Protein 7TCL (pdb70)

Radius of gyration: 18.36 Å; Cα contacts (8 Å, |Δi|>4): 571; chains: 1; bounding box: 50×35×50 Å

Secondary structure (DSSP, 8-state):
---SSEEEEPSSS-EEEE-SSTT-BGGGS-HHHHHHHHHHHSEEEE-S-B--TTSHHHHHHHHHTTS-B--BTTBS-EEEE--PPEEEE-TTTTSSEE-SEEEEEEEE--TT--B-PEEEEEHHHHHHHS-HHHHHHHHH-EEEEE----TT--EEEEESEEE-TTSSSEEE---PPP---EEEESS-GGGHHHHHHHHHHHHSSTTTEEEEPP-TT-EEEEETTTEEEEEPPBSS----EEEEEEE--SS-EE-TTB-

Foldseek 3Di:
DDAQWDWDADPPFEIETEGPDAQAAPVVHDLVVVVVRCVVGQKYKYPRYDDPCVPVVRVVVVCVVNADWDADPVGFKDKDWWFAWWWWAFPQQQHFFGFQKKKKAWQDFDPPFDFFFKKKFQQQQLCVPDDPVVNVQQQQKWKWFADPDDDRDGIFIGRQKDQQPVNPGIAGGDTQDTCVGMDMPPDDPVCVVVVSVVVVVSRPDSSTMDTDRDDHGIIMMGRSRRIIMIIHGTDDITGIIMMMIGHADVVTGTRPRHD

Sequence (259 aa):
ELNSFQTEEITPFGLKITPQYSDQHIDTLPVEQLKELARKHHLLILRGFKSDLSDHEKYEKYARNWGEIMMWPFGAILDVRENSYMPLHWDGMYKPTIPEFIMFHCAHAPESDQGGRTTFVNTRRVVANATQQQLEQWKNISITYRIKVTHYGGEVHSPLVEEHPDRNGFVIRYNEPAVHAIEYHNINPDQVAEFQQDFINILYDKRHLYAHAWKKSDLVIVDNFSLLHGREGFTSKSERRHLQRIHIQSNPAFNNQALR

Nearest PDB structures (foldseek):
  7tcl-assembly1_X  TM=1.004E+00  e=5.147E-55  Photorhabdus
  3eat-assembly1_X  TM=9.210E-01  e=5.383E-28  Pseudomonas aeruginosa
  1nx4-assembly1_B-2  TM=7.880E-01  e=2.179E-14  Pectobacterium carotovorum
  1nx8-assembly1_B-2  TM=7.906E-01  e=5.351E-14  Pectobacterium carotovorum
  5bkc-assembly1_B  TM=7.374E-01  e=4.782E-14  Delftia acidovorans

Solvent-accessible surface area: 12615 Å² total; per-residue (Å²): 228,173,61,49,5,100,64,112,138,25,121,28,8,5,8,64,0,32,25,87,127,107,78,3,67,2,91,63,6,50,24,121,66,0,31,58,33,0,95,142,32,16,0,0,1,0,40,52,6,130,27,68,7,53,58,88,147,106,0,50,46,15,0,143,92,1,28,68,26,6,112,54,77,111,17,8,16,56,58,51,77,105,118,58,63,87,20,0,30,7,10,6,10,27,16,55,22,8,0,9,1,0,0,14,3,0,13,73,19,32,112,90,26,45,35,0,98,10,4,0,0,4,0,47,91,1,20,79,75,22,66,84,137,59,35,56,77,4,80,97,3,14,0,8,7,101,95,91,154,47,140,110,43,30,59,0,60,1,49,0,12,52,84,7,44,77,193,94,31,80,2,0,9,0,32,13,37,75,153,107,73,35,76,24,54,111,22,71,119,126,93,33,64,115,16,48,113,82,1,43,106,38,0,87,33,89,151,6,31,42,22,3,59,18,123,126,30,0,1,0,0,0,3,0,5,0,1,0,9,3,50,50,27,28,116,56,92,24,58,15,55,10,4,28,0,1,1,30,18,150,116,43,7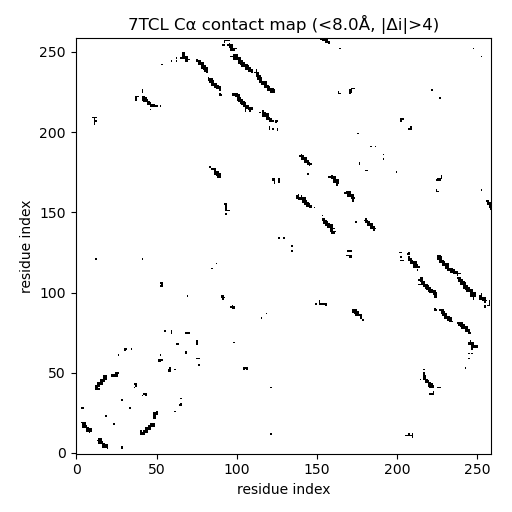0,88,17,139,6,39,157

B-factor: mean 30.7, std 10.71, range [14.78, 76.91]

Structure (mmCIF, N/CA/C/O backbone):
data_7TCL
#
_entry.id   7TCL
#
_cell.length_a   49.868
_cell.length_b   58.375
_cell.length_c   102.589
_cell.angle_alpha   90.000
_cell.angle_beta   90.000
_cell.angle_gamma   90.000
#
_symmetry.space_group_name_H-M   'P 21 21 21'
#
loop_
_entity.id
_entity.type
_entity.pdbx_description
1 polymer 'TauD/TfdA family dioxygenase'
2 non-polymer 'MANGANESE (II) ION'
3 non-polymer 'SULFATE ION'
4 non-polymer '(2S)-3-(4-hydroxyphenyl)-2-isocyanopropanoic acid'
5 water water
#
loop_
_atom_site.group_PDB
_atom_site.id
_atom_site.type_symbol
_atom_site.label_atom_id
_atom_site.label_alt_id
_atom_site.label_comp_id
_atom_site.label_asym_id
_atom_site.label_entity_id
_atom_site.label_seq_id
_atom_site.pdbx_PDB_ins_code
_atom_site.Cartn_x
_atom_site.Cartn_y
_atom_site.Cartn_z
_atom_site.occupancy
_atom_site.B_iso_or_equiv
_atom_site.auth_seq_id
_atom_site.auth_comp_id
_atom_site.auth_asym_id
_atom_site.auth_atom_id
_atom_site.pdbx_PDB_model_num
ATOM 1 N N . GLU A 1 3 ? -12.235 4.723 15.982 1.00 53.82 3 GLU X N 1
ATOM 2 C CA . GLU A 1 3 ? -13.543 4.912 15.367 1.00 48.05 3 GLU X CA 1
ATOM 3 C C . GLU A 1 3 ? -13.401 5.707 14.043 1.00 42.28 3 GLU X C 1
ATOM 4 O O . GLU A 1 3 ? -14.369 5.888 13.296 1.00 32.98 3 GLU X O 1
ATOM 10 N N . LEU A 1 4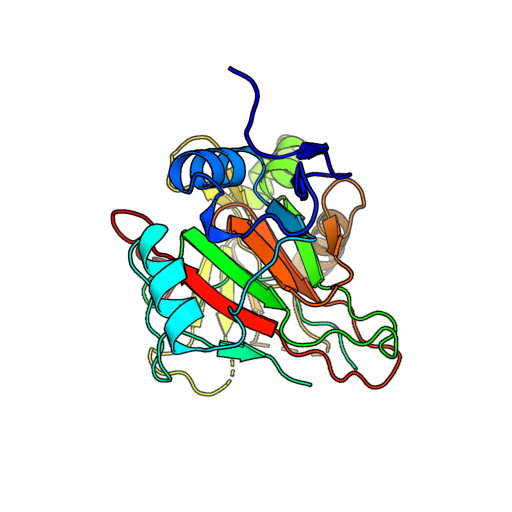 ? -12.198 6.215 13.769 1.00 31.82 4 LEU X N 1
ATOM 11 C CA . LEU A 1 4 ? -11.950 6.836 12.476 1.00 28.83 4 LEU X CA 1
ATOM 12 C C . LEU A 1 4 ? -12.053 5.801 11.348 1.00 29.08 4 LEU X C 1
ATOM 13 O O . LEU A 1 4 ? -11.860 4.598 11.554 1.00 26.43 4 LEU X O 1
ATOM 18 N N . ASN A 1 5 ? -12.345 6.286 10.141 1.00 23.75 5 ASN X N 1
ATOM 19 C CA . ASN A 1 5 ? -12.289 5.431 8.960 1.00 26.13 5 ASN X CA 1
ATOM 20 C C . ASN A 1 5 ? -10.857 5.004 8.688 1.00 25.45 5 ASN X C 1
ATOM 21 O O . ASN A 1 5 ? -9.897 5.623 9.153 1.00 22.89 5 ASN X O 1
ATOM 26 N N . SER A 1 6 ? -10.709 3.919 7.930 1.00 22.47 6 SER X N 1
ATOM 27 C CA . SER A 1 6 ? -9.387 3.473 7.521 1.00 25.77 6 SER X CA 1
ATOM 28 C C . SER A 1 6 ? -9.003 4.016 6.147 1.00 27.90 6 SER X C 1
ATOM 29 O O . SER A 1 6 ? -8.094 3.478 5.504 1.00 25.26 6 SER X O 1
ATOM 32 N N . PHE A 1 7 ? -9.684 5.069 5.697 1.00 25.11 7 PHE X N 1
ATOM 33 C CA . PHE A 1 7 ? -9.419 5.733 4.431 1.00 25.93 7 PHE X CA 1
ATOM 34 C C . PHE A 1 7 ? -9.813 7.193 4.580 1.00 21.94 7 PHE X C 1
ATOM 35 O O . PHE A 1 7 ? -10.616 7.547 5.445 1.00 23.86 7 PHE X O 1
ATOM 43 N N . GLN A 1 8 ? -9.255 8.039 3.718 1.00 22.39 8 GLN X N 1
ATOM 44 C CA . GLN A 1 8 ? -9.725 9.411 3.604 1.00 22.33 8 GLN X CA 1
ATOM 45 C C . GLN A 1 8 ? -10.939 9.481 2.685 1.00 23.90 8 GLN X C 1
ATOM 46 O O . GLN A 1 8 ? -11.006 8.770 1.679 1.00 23.06 8 GLN X O 1
ATOM 52 N N . THR A 1 9 ? -11.877 10.371 3.012 1.00 21.05 9 THR X N 1
ATOM 53 C CA . THR A 1 9 ? -13.046 10.633 2.185 1.00 23.62 9 THR X CA 1
ATOM 54 C C . THR A 1 9 ? -13.114 12.115 1.846 1.00 28.45 9 THR X C 1
ATOM 55 O O . THR A 1 9 ? -12.808 12.969 2.684 1.00 28.33 9 THR X O 1
ATOM 59 N N . GLU A 1 10 ? -13.516 12.416 0.614 1.00 25.66 10 GLU X N 1
ATOM 60 C CA . GLU A 1 10 ? -13.832 13.783 0.217 1.00 25.59 10 GLU X CA 1
ATOM 61 C C . GLU A 1 10 ? -15.096 13.749 -0.626 1.00 31.46 10 GLU X C 1
ATOM 62 O O . GLU A 1 10 ? -15.195 12.956 -1.569 1.00 23.74 10 GLU X O 1
ATOM 68 N N . GLU A 1 11 ? -16.056 14.607 -0.298 1.00 32.13 11 GLU X N 1
ATOM 69 C CA . GLU A 1 11 ? -17.289 14.638 -1.063 1.00 33.71 11 GLU X CA 1
ATOM 70 C C . GLU A 1 11 ? -17.062 15.300 -2.418 1.00 32.51 11 GLU X C 1
ATOM 71 O O . GLU A 1 11 ? -16.353 16.300 -2.538 1.00 33.64 11 GLU X O 1
ATOM 77 N N . ILE A 1 12 ? -17.643 14.704 -3.445 1.00 28.31 12 ILE X N 1
ATOM 78 C CA . ILE A 1 12 ? -17.526 15.136 -4.834 1.00 27.51 12 ILE X CA 1
ATOM 79 C C . ILE A 1 12 ? -18.720 16.011 -5.172 1.00 28.91 12 ILE X C 1
ATOM 80 O O . ILE A 1 12 ? -19.837 15.781 -4.695 1.00 25.24 12 ILE X O 1
ATOM 85 N N . THR A 1 13 ? -18.491 17.018 -6.042 1.00 27.97 13 THR X N 1
ATOM 86 C CA . THR A 1 13 ? -19.543 17.885 -6.586 1.00 29.14 13 THR X CA 1
ATOM 87 C C . THR A 1 13 ? -19.952 17.397 -7.971 1.00 25.76 13 THR X C 1
ATOM 88 O O . THR A 1 13 ? -19.078 17.201 -8.819 1.00 26.98 13 THR X O 1
ATOM 92 N N . PRO A 1 14 ? -21.249 17.190 -8.265 1.00 23.79 14 PRO X N 1
ATOM 93 C CA . PRO A 1 14 ? -22.404 17.411 -7.391 1.00 23.31 14 PRO X CA 1
ATOM 94 C C . PRO A 1 14 ? -22.809 16.228 -6.503 1.00 29.98 14 PRO X C 1
ATOM 95 O O . PRO A 1 14 ? -23.709 16.395 -5.689 1.00 28.82 14 PRO X O 1
ATOM 99 N N . PHE A 1 15 ? -22.193 15.059 -6.664 1.00 26.20 15 PHE X N 1
ATOM 100 C CA . PHE A 1 15 ? -22.499 13.928 -5.795 1.00 25.04 15 PHE X CA 1
ATOM 101 C C . PHE A 1 15 ? -21.339 12.948 -5.845 1.00 24.04 15 PHE X C 1
ATOM 102 O O . PHE A 1 15 ? -20.504 13.003 -6.746 1.00 23.51 15 PHE X O 1
ATOM 110 N N . GLY A 1 16 ? -21.310 12.035 -4.882 1.00 18.96 16 GLY X N 1
ATOM 111 C CA . GLY A 1 16 ? -20.322 10.976 -4.856 1.00 22.14 16 GLY X CA 1
ATOM 112 C C . GLY A 1 16 ? -19.259 11.207 -3.792 1.00 24.78 16 GLY X C 1
ATOM 113 O O . GLY A 1 16 ? -19.176 12.262 -3.158 1.00 23.92 16 GLY X O 1
ATOM 114 N N . LEU A 1 17 ? -18.405 10.187 -3.632 1.00 21.38 17 LEU X N 1
ATOM 115 C CA . LEU A 1 17 ? -17.300 10.226 -2.679 1.00 20.29 17 LEU X CA 1
ATOM 116 C C . LEU A 1 17 ? -16.003 9.817 -3.357 1.00 27.81 17 LEU X C 1
ATOM 117 O O . LEU A 1 17 ? -15.954 8.832 -4.110 1.00 21.40 17 LEU X O 1
ATOM 122 N N . LYS A 1 18 ? -14.949 10.565 -3.069 1.00 22.27 18 LYS X N 1
ATOM 123 C CA . LYS A 1 18 ? -13.607 10.228 -3.507 1.00 19.93 18 LYS X CA 1
ATOM 124 C C . LYS A 1 18 ? -12.854 9.672 -2.301 1.00 26.31 18 LYS X C 1
ATOM 125 O O . LYS A 1 18 ? -12.720 10.356 -1.277 1.00 24.48 18 LYS X O 1
ATOM 131 N N . ILE A 1 19 ? -12.362 8.441 -2.417 1.00 20.25 19 ILE X N 1
ATOM 132 C CA . ILE A 1 19 ? -11.745 7.730 -1.300 1.00 23.35 19 ILE X CA 1
ATOM 133 C C . ILE A 1 19 ? -10.275 7.485 -1.630 1.00 24.08 19 ILE X C 1
ATOM 134 O O . ILE A 1 19 ? -9.949 6.969 -2.706 1.00 23.04 19 ILE X O 1
ATOM 139 N N . THR A 1 20 ? -9.385 7.888 -0.728 1.00 21.62 20 THR X N 1
ATOM 140 C CA . THR A 1 20 ? -7.952 7.853 -0.973 1.00 18.49 20 THR X CA 1
ATOM 141 C C . THR A 1 20 ? -7.228 7.279 0.239 1.00 20.99 20 THR X C 1
ATOM 142 O O . THR A 1 20 ? -7.784 7.233 1.343 1.00 23.55 20 THR X O 1
ATOM 146 N N . PRO A 1 21 ? -5.993 6.814 0.059 1.00 24.41 21 PRO X N 1
ATOM 147 C CA . PRO A 1 21 ? -5.289 6.138 1.157 1.00 28.54 21 PRO X CA 1
ATOM 148 C C . PRO A 1 21 ? -4.924 7.073 2.301 1.00 26.54 21 PRO X C 1
ATOM 149 O O . PRO A 1 21 ? -4.860 8.297 2.164 1.00 23.75 21 PRO X O 1
ATOM 153 N N . GLN A 1 22 ? -4.692 6.453 3.458 1.00 29.10 22 GLN X N 1
ATOM 154 C CA . GLN A 1 22 ? -4.243 7.158 4.648 1.00 34.49 22 GLN X CA 1
ATOM 155 C C . GLN A 1 22 ? -2.738 7.103 4.836 1.00 35.32 22 GLN X C 1
ATOM 156 O O . GLN A 1 22 ? -2.195 7.868 5.645 1.00 35.46 22 GLN X O 1
ATOM 162 N N . TYR A 1 23 ? -2.064 6.213 4.120 1.00 30.68 23 TYR X N 1
ATOM 163 C CA . TYR A 1 23 ? -0.621 6.076 4.189 1.00 37.77 23 TYR X CA 1
ATOM 164 C C . TYR A 1 23 ? -0.149 5.589 2.831 1.00 41.63 23 TYR X C 1
ATOM 165 O O . TYR A 1 23 ? -0.897 4.928 2.105 1.00 37.14 23 TYR X O 1
ATOM 174 N N . SER A 1 24 ? 1.077 5.954 2.469 1.00 40.41 24 SER X N 1
ATOM 175 C CA . SER A 1 24 ? 1.564 5.614 1.139 1.00 39.46 24 SER X CA 1
ATOM 176 C C . SER A 1 24 ? 1.589 4.099 0.962 1.00 41.49 24 SER X C 1
ATOM 177 O O . SER A 1 24 ? 1.839 3.352 1.913 1.00 38.31 24 SER X O 1
ATOM 180 N N . ASP A 1 25 ? 1.279 3.647 -0.256 1.00 32.73 25 ASP X N 1
ATOM 181 C CA . ASP A 1 25 ? 1.285 2.234 -0.632 1.00 39.76 25 ASP X CA 1
ATOM 182 C C . ASP A 1 25 ? 0.207 1.410 0.073 1.00 31.99 25 ASP X C 1
ATOM 183 O O . ASP A 1 25 ? 0.343 0.186 0.179 1.00 35.49 25 ASP X O 1
ATOM 185 N N . GLN A 1 26 ? -0.855 2.039 0.575 1.00 30.31 26 GLN X N 1
ATOM 186 C CA . GLN A 1 26 ? -1.970 1.287 1.147 1.00 32.76 26 GLN X CA 1
ATOM 187 C C . GLN A 1 26 ? -2.650 0.451 0.064 1.00 29.32 26 GLN X C 1
ATOM 188 O O . GLN A 1 26 ? -2.982 0.961 -1.010 1.00 28.92 26 GLN X O 1
ATOM 194 N N . HIS A 1 27 ? -2.851 -0.832 0.347 1.00 31.63 27 HIS X N 1
ATOM 195 C CA . HIS A 1 27 ? -3.417 -1.752 -0.630 1.00 33.07 27 HIS X CA 1
ATOM 196 C C . HIS A 1 27 ? -4.943 -1.677 -0.660 1.00 35.71 27 HIS X C 1
ATOM 197 O O . HIS A 1 27 ? -5.603 -1.447 0.360 1.00 28.43 27 HIS X O 1
ATOM 204 N N . ILE A 1 28 ? -5.506 -1.893 -1.854 1.00 34.72 28 ILE X N 1
ATOM 205 C CA . ILE A 1 28 ? -6.960 -1.841 -1.999 1.00 33.27 28 ILE X CA 1
ATOM 206 C C . ILE A 1 28 ? -7.647 -2.886 -1.120 1.00 33.48 28 ILE X C 1
ATOM 207 O O . ILE A 1 28 ? -8.756 -2.651 -0.619 1.00 31.09 28 ILE X O 1
ATOM 212 N N . ASP A 1 29 ? -7.004 -4.038 -0.892 1.00 36.01 29 ASP X N 1
ATOM 213 C CA . ASP A 1 29 ? -7.594 -5.070 -0.046 1.00 38.84 29 ASP X CA 1
ATOM 214 C C . ASP A 1 29 ? -7.756 -4.632 1.402 1.00 40.22 29 ASP X C 1
ATOM 215 O O . ASP A 1 29 ? -8.428 -5.336 2.164 1.00 40.26 29 ASP X O 1
ATOM 220 N N . THR A 1 30 ? -7.134 -3.528 1.817 1.00 32.95 30 THR X N 1
ATOM 221 C CA . THR A 1 30 ? -7.305 -3.081 3.200 1.00 34.54 30 THR X CA 1
ATOM 222 C C . THR A 1 30 ? -8.670 -2.448 3.447 1.00 33.18 30 THR X C 1
ATOM 223 O O . THR A 1 30 ? -9.095 -2.362 4.604 1.00 30.94 30 THR X O 1
ATOM 227 N N . LEU A 1 31 ? -9.399 -2.082 2.396 1.00 30.91 31 LEU X N 1
ATOM 228 C CA . LEU A 1 31 ? -10.630 -1.326 2.572 1.00 32.60 31 LEU X CA 1
ATOM 229 C C . LEU A 1 31 ? -11.766 -2.263 2.979 1.00 28.36 31 LEU X C 1
ATOM 230 O O . LEU A 1 31 ? -11.878 -3.364 2.448 1.00 30.31 31 LEU X O 1
ATOM 235 N N . PRO A 1 32 ? -12.587 -1.872 3.956 1.00 27.02 32 PRO X N 1
ATOM 236 C CA . PRO A 1 32 ? -13.677 -2.744 4.425 1.00 32.26 32 PRO X CA 1
ATOM 237 C C . PRO A 1 32 ? -14.825 -2.750 3.426 1.00 28.71 32 PRO X C 1
ATOM 238 O O . PRO A 1 32 ? -15.504 -1.740 3.222 1.00 28.35 32 PRO X O 1
ATOM 242 N N . VAL A 1 33 ? -15.040 -3.900 2.793 1.00 26.07 33 VAL X N 1
ATOM 243 C CA . VAL A 1 33 ? -15.963 -3.966 1.669 1.00 27.59 33 VAL X CA 1
ATOM 244 C C . VAL A 1 33 ? -17.392 -3.673 2.114 1.00 27.63 33 VAL X C 1
ATOM 245 O O . VAL A 1 33 ? -18.139 -2.982 1.413 1.00 24.21 33 VAL X O 1
ATOM 249 N N . GLU A 1 34 ? -17.802 -4.171 3.287 1.00 27.29 34 GLU X N 1
ATOM 250 C CA . GLU A 1 34 ? -19.190 -3.948 3.697 1.00 27.39 34 GLU X CA 1
ATOM 251 C C . GLU A 1 34 ? -19.468 -2.477 4.002 1.00 26.65 34 GLU X C 1
ATOM 252 O O . GLU A 1 34 ? -20.582 -1.995 3.768 1.00 24.62 34 GLU X O 1
ATOM 258 N N . GLN A 1 35 ? -18.487 -1.751 4.533 1.00 26.52 35 GLN X N 1
ATOM 259 C CA . GLN A 1 35 ? -18.674 -0.319 4.711 1.00 24.05 35 GLN X CA 1
ATOM 260 C C . GLN A 1 35 ? -18.724 0.390 3.359 1.00 22.38 35 GLN X C 1
ATOM 261 O O . GLN A 1 35 ? -19.541 1.293 3.163 1.00 23.98 35 GLN X O 1
ATOM 267 N N . LEU A 1 36 ? -17.863 -0.016 2.415 1.00 21.75 36 LEU X N 1
ATOM 268 C CA . LEU A 1 36 ? -17.875 0.586 1.083 1.00 24.90 36 LEU X CA 1
ATOM 269 C C . LEU A 1 36 ? -19.209 0.372 0.380 1.00 28.74 36 LEU X C 1
ATOM 270 O O . LEU A 1 36 ? -19.698 1.264 -0.331 1.00 20.44 36 LEU X O 1
ATOM 275 N N . LYS A 1 37 ? -19.788 -0.826 0.516 1.00 24.11 37 LYS X N 1
ATOM 276 C CA . LYS A 1 37 ? -21.086 -1.066 -0.100 1.00 26.13 37 LYS X CA 1
ATOM 277 C C . LYS A 1 37 ? -22.136 -0.132 0.479 1.00 24.88 37 LYS X C 1
ATOM 278 O O . LYS A 1 37 ? -22.944 0.427 -0.263 1.00 21.08 37 LYS X O 1
ATOM 284 N N . GLU A 1 38 ? -22.130 0.062 1.803 1.00 21.19 38 GLU X N 1
ATOM 285 C CA . GLU A 1 38 ? -23.096 0.976 2.409 1.00 20.11 38 GLU X CA 1
ATOM 286 C C . GLU A 1 38 ? -22.897 2.400 1.900 1.00 23.81 38 GLU X C 1
ATOM 287 O O . GLU A 1 38 ? -23.869 3.093 1.575 1.00 22.70 38 GLU X O 1
ATOM 289 N N . LEU A 1 39 ? -21.641 2.848 1.800 1.00 19.67 39 LEU X N 1
ATOM 290 C CA . LEU A 1 39 ? -21.380 4.186 1.277 1.00 18.58 39 LEU X CA 1
ATOM 291 C C . LEU A 1 39 ? -21.785 4.301 -0.188 1.00 20.69 39 LEU X C 1
ATOM 292 O O . LEU A 1 39 ? -22.222 5.369 -0.637 1.00 21.90 39 LEU X O 1
ATOM 297 N N . ALA A 1 40 ? -21.605 3.230 -0.965 1.00 19.10 40 ALA X N 1
ATOM 298 C CA . ALA A 1 40 ? -21.992 3.300 -2.369 1.00 23.53 40 ALA X CA 1
ATOM 299 C C . ALA A 1 40 ? -23.501 3.394 -2.517 1.00 23.95 40 ALA X C 1
ATOM 300 O O . ALA A 1 40 ? -23.987 4.077 -3.418 1.00 23.84 40 ALA X O 1
ATOM 302 N N . ARG A 1 41 ? -24.260 2.731 -1.644 1.00 20.45 41 ARG X N 1
ATOM 303 C CA . ARG A 1 41 ? -25.714 2.865 -1.702 1.00 21.69 41 ARG X CA 1
ATOM 304 C C . ARG A 1 41 ? -26.169 4.253 -1.281 1.00 29.42 41 ARG X C 1
ATOM 305 O O . ARG A 1 41 ? -27.163 4.764 -1.812 1.00 27.74 41 ARG X O 1
ATOM 313 N N . LYS A 1 42 ? -25.460 4.880 -0.336 1.00 22.81 42 LYS X N 1
ATOM 314 C CA . LYS A 1 42 ? -25.856 6.209 0.126 1.00 23.15 42 LYS X CA 1
ATOM 315 C C . LYS A 1 42 ? -25.357 7.311 -0.805 1.00 24.94 42 LYS X C 1
ATOM 316 O O . LYS A 1 42 ? -26.045 8.319 -1.012 1.00 26.76 42 LYS X O 1
ATOM 322 N N . HIS A 1 43 ? -24.160 7.155 -1.372 1.00 22.66 43 HIS X N 1
ATOM 323 C CA . HIS A 1 43 ? -23.568 8.213 -2.175 1.00 21.39 43 HIS X CA 1
ATOM 324 C C . HIS A 1 43 ? -23.562 7.919 -3.674 1.00 23.75 43 HIS X C 1
ATOM 325 O O . HIS A 1 43 ? -23.265 8.833 -4.452 1.00 20.59 43 HIS X O 1
ATOM 332 N N . HIS A 1 44 ? -23.854 6.670 -4.084 1.00 21.46 44 HIS X N 1
ATOM 333 C CA . HIS A 1 44 ? -24.137 6.260 -5.467 1.00 18.21 44 HIS X CA 1
ATOM 334 C C . HIS A 1 44 ? -22.894 6.130 -6.339 1.00 23.42 44 HIS X C 1
ATOM 335 O O . HIS A 1 44 ? -22.894 5.393 -7.335 1.00 21.05 44 HIS X O 1
ATOM 342 N N . LEU A 1 45 ? -21.817 6.806 -5.958 1.00 21.90 45 LEU X N 1
ATOM 343 C CA . LEU A 1 45 ? -20.605 6.797 -6.763 1.00 20.89 45 LEU X CA 1
ATOM 344 C C . LEU A 1 45 ? -19.410 6.906 -5.831 1.00 25.98 45 LEU X C 1
ATOM 345 O O . LEU A 1 45 ? -19.308 7.887 -5.088 1.00 21.21 45 LEU X O 1
ATOM 350 N N . LEU A 1 46 ? -18.510 5.920 -5.882 1.00 20.82 46 LEU X N 1
ATOM 351 C CA . LEU A 1 46 ? -17.259 5.936 -5.129 1.00 23.57 46 LEU X CA 1
ATOM 352 C C . LEU A 1 46 ? -16.090 5.938 -6.101 1.00 23.39 46 LEU X C 1
ATOM 353 O O . LEU A 1 46 ? -16.022 5.088 -6.990 1.00 21.65 46 LEU X O 1
ATOM 358 N N . ILE A 1 47 ? -15.181 6.889 -5.941 1.00 20.04 47 ILE X N 1
ATOM 359 C CA . ILE A 1 47 ? -13.922 6.907 -6.683 1.00 24.76 47 ILE X CA 1
ATOM 360 C C . ILE A 1 47 ? -12.826 6.504 -5.713 1.00 24.05 47 ILE X C 1
ATOM 361 O O . ILE A 1 47 ? -12.470 7.286 -4.823 1.00 24.58 47 ILE X O 1
ATOM 366 N N . LEU A 1 48 ? -12.281 5.306 -5.865 1.00 19.40 48 LEU X N 1
ATOM 367 C CA . LEU A 1 48 ? -11.162 4.853 -5.029 1.00 20.44 48 LEU X CA 1
ATOM 368 C C . LEU A 1 48 ? -9.882 5.143 -5.800 1.00 23.31 48 LEU X C 1
ATOM 369 O O . LEU A 1 48 ? -9.590 4.465 -6.792 1.00 20.84 48 LEU X O 1
ATOM 374 N N . ARG A 1 49 ? -9.123 6.153 -5.363 1.00 23.83 49 ARG X N 1
ATOM 375 C CA . ARG A 1 49 ? -7.967 6.630 -6.117 1.00 23.82 49 ARG X CA 1
ATOM 376 C C . ARG A 1 49 ? -6.691 6.551 -5.280 1.00 26.27 49 ARG X C 1
ATOM 377 O O . ARG A 1 49 ? -6.677 6.968 -4.116 1.00 23.51 49 ARG X O 1
ATOM 385 N N . GLY A 1 50 ? -5.618 6.046 -5.881 1.00 27.46 50 GLY X N 1
ATOM 386 C CA . GLY A 1 50 ? -4.311 6.055 -5.258 1.00 27.87 50 GLY X CA 1
ATOM 387 C C . GLY A 1 50 ? -3.948 4.796 -4.507 1.00 30.56 50 GLY X C 1
ATOM 388 O O . GLY A 1 50 ? -2.855 4.731 -3.931 1.00 28.70 50 GLY X O 1
ATOM 389 N N . PHE A 1 51 ? -4.822 3.799 -4.483 1.00 27.91 51 PHE X N 1
ATOM 390 C CA . PHE A 1 51 ? -4.520 2.574 -3.761 1.00 25.88 51 PHE X CA 1
ATOM 391 C C . PHE A 1 51 ? -3.661 1.642 -4.610 1.00 33.18 51 PHE X C 1
ATOM 392 O O . PHE A 1 51 ? -3.772 1.603 -5.839 1.00 29.10 51 PHE X O 1
ATOM 400 N N . LYS A 1 52 ? -2.807 0.873 -3.936 1.00 30.81 52 LYS X N 1
ATOM 401 C CA . LYS A 1 52 ? -2.011 -0.146 -4.608 1.00 36.85 52 LYS X CA 1
ATOM 402 C C . LYS A 1 52 ? -2.877 -1.366 -4.905 1.00 35.61 52 LYS X C 1
ATOM 403 O O . LYS A 1 52 ? -3.579 -1.865 -4.023 1.00 31.72 52 LYS X O 1
ATOM 409 N N . SER A 1 53 ? -2.824 -1.853 -6.145 1.00 37.08 53 SER X N 1
ATOM 410 C CA . SER A 1 53 ? -3.566 -3.058 -6.497 1.00 39.32 53 SER X CA 1
ATOM 411 C C . SER A 1 53 ? -2.922 -3.707 -7.711 1.00 34.55 53 SER X C 1
ATOM 412 O O . SER A 1 53 ? -2.166 -3.071 -8.451 1.00 30.86 53 SER X O 1
ATOM 415 N N . ASP A 1 54 ? -3.229 -4.987 -7.900 1.00 34.63 54 ASP X N 1
ATOM 416 C CA . ASP A 1 54 ? -2.904 -5.695 -9.131 1.00 34.67 54 ASP X CA 1
ATOM 417 C C . ASP A 1 54 ? -4.180 -6.163 -9.827 1.00 37.48 54 ASP X C 1
ATOM 418 O O . ASP A 1 54 ? -4.263 -7.283 -10.337 1.00 35.41 54 ASP X O 1
ATOM 423 N N . LEU A 1 55 ? -5.194 -5.295 -9.867 1.00 31.14 55 LEU X N 1
ATOM 424 C CA . LEU A 1 55 ? -6.472 -5.687 -10.440 1.00 29.30 55 LEU X CA 1
ATOM 425 C C . LEU A 1 55 ? -6.468 -5.725 -11.965 1.00 31.45 55 LEU X C 1
ATOM 426 O O . LEU A 1 55 ? -7.452 -6.195 -12.545 1.00 30.84 55 LEU X O 1
ATOM 431 N N . SER A 1 56 ? -5.404 -5.264 -12.644 1.00 28.02 56 SER X N 1
ATOM 432 C CA . SER A 1 56 ? -5.340 -5.516 -14.085 1.00 33.27 56 SER X CA 1
ATOM 433 C C . SER A 1 56 ? -5.193 -7.001 -14.384 1.00 37.11 56 SER X C 1
ATOM 434 O O . SER A 1 56 ? -5.415 -7.419 -15.527 1.00 37.39 56 SER X O 1
ATOM 437 N N . ASP A 1 57 ? -4.814 -7.790 -13.382 1.00 32.12 57 ASP X N 1
ATOM 438 C CA . ASP A 1 57 ? -4.827 -9.245 -13.456 1.00 37.15 57 ASP X CA 1
ATOM 439 C C . ASP A 1 57 ? -6.269 -9.735 -13.340 1.00 37.02 57 ASP X C 1
ATOM 440 O O . ASP A 1 57 ? -6.904 -9.535 -12.299 1.00 31.15 57 ASP X O 1
ATOM 445 N N . HIS A 1 58 ? -6.771 -10.393 -14.397 1.00 32.78 58 HIS X N 1
ATOM 446 C CA . HIS A 1 58 ? -8.174 -10.812 -14.439 1.00 31.41 58 HIS X CA 1
ATOM 447 C C . HIS A 1 58 ? -8.519 -11.739 -13.278 1.00 34.73 58 HIS X C 1
ATOM 448 O O . HIS A 1 58 ? -9.590 -11.617 -12.670 1.00 29.15 58 HIS X O 1
ATOM 455 N N . GLU A 1 59 ? -7.633 -12.691 -12.966 1.00 34.71 59 GLU X N 1
ATOM 456 C CA . GLU A 1 59 ? -7.908 -13.597 -11.852 1.00 39.41 59 GLU X CA 1
ATOM 457 C C . GLU A 1 59 ? -8.012 -12.836 -10.543 1.00 28.72 59 GLU X C 1
ATOM 458 O O . GLU A 1 59 ? -8.922 -13.083 -9.745 1.00 27.58 59 GLU X O 1
ATOM 464 N N . LYS A 1 60 ? -7.080 -11.911 -10.298 1.00 32.14 60 LYS X N 1
ATOM 465 C CA . LYS A 1 60 ? -7.092 -11.173 -9.041 1.00 31.09 60 LYS X CA 1
ATOM 466 C C . LYS A 1 60 ? -8.291 -10.234 -8.962 1.00 24.21 60 LYS X C 1
ATOM 467 O O . LYS A 1 60 ? -8.888 -10.073 -7.891 1.00 27.40 60 LYS X O 1
ATOM 473 N N . TYR A 1 61 ? -8.659 -9.606 -10.086 1.00 27.90 61 TYR X N 1
ATOM 474 C CA . TYR A 1 61 ? -9.834 -8.731 -10.104 1.00 26.47 61 TYR X CA 1
ATOM 475 C C . TYR A 1 61 ? -11.108 -9.515 -9.800 1.00 27.65 61 TYR X C 1
ATOM 476 O O . TYR A 1 61 ? -11.937 -9.086 -8.986 1.00 24.57 61 TYR X O 1
ATOM 485 N N . GLU A 1 62 ? -11.281 -10.676 -10.446 1.00 27.12 62 GLU X N 1
ATOM 486 C CA . GLU A 1 62 ? -12.477 -11.479 -10.206 1.00 25.52 62 GLU X CA 1
ATOM 487 C C . GLU A 1 62 ? -12.531 -11.950 -8.756 1.00 27.99 62 GLU X C 1
ATOM 488 O O . GLU A 1 62 ? -13.579 -11.875 -8.102 1.00 25.42 62 GLU X O 1
ATOM 494 N N . LYS A 1 63 ? -11.403 -12.443 -8.232 1.00 31.89 63 LYS X N 1
ATOM 495 C CA . LYS A 1 63 ? -11.371 -12.842 -6.829 1.00 30.07 63 LYS X CA 1
ATOM 496 C C . LYS A 1 63 ? -11.714 -11.665 -5.924 1.00 29.25 63 LYS X C 1
ATOM 497 O O . LYS A 1 63 ? -12.462 -11.817 -4.952 1.00 29.01 63 LYS X O 1
ATOM 499 N N . TYR A 1 64 ? -11.196 -10.477 -6.235 1.00 29.45 64 TYR X N 1
ATOM 500 C CA . TYR A 1 64 ? -11.511 -9.319 -5.406 1.00 26.63 64 TYR X CA 1
ATOM 501 C C . TYR A 1 64 ? -13.002 -9.000 -5.439 1.00 27.93 64 TYR X C 1
ATOM 502 O O . TYR A 1 64 ? -13.620 -8.758 -4.397 1.00 26.36 64 TYR X O 1
ATOM 511 N N . ALA A 1 65 ? -13.601 -8.988 -6.635 1.00 25.43 65 ALA X N 1
ATOM 512 C CA . ALA A 1 65 ? -15.005 -8.599 -6.771 1.00 22.84 65 ALA X CA 1
ATOM 513 C C . ALA A 1 65 ? -15.949 -9.571 -6.071 1.00 29.41 65 ALA X C 1
ATOM 514 O O . ALA A 1 65 ? -17.062 -9.188 -5.681 1.00 23.61 65 ALA X O 1
ATOM 516 N N . ARG A 1 66 ? -15.543 -10.833 -5.922 1.00 27.59 66 ARG X N 1
ATOM 517 C CA . ARG A 1 66 ? -16.406 -11.795 -5.251 1.00 26.46 66 ARG X CA 1
ATOM 518 C C . ARG A 1 66 ? -16.649 -11.422 -3.795 1.00 28.08 66 ARG X C 1
ATOM 519 O O . ARG A 1 66 ? -17.662 -11.840 -3.226 1.00 32.48 66 ARG X O 1
ATOM 527 N N . ASN A 1 67 ? -15.756 -10.638 -3.180 1.00 26.68 67 ASN X N 1
ATOM 528 C CA . ASN A 1 67 ? -16.032 -10.122 -1.840 1.00 28.85 67 ASN X CA 1
ATOM 529 C C . ASN A 1 67 ? -17.219 -9.160 -1.814 1.00 27.74 67 ASN X C 1
ATOM 530 O O . ASN A 1 67 ? -17.828 -8.968 -0.756 1.00 27.23 67 ASN X O 1
ATOM 535 N N . TRP A 1 68 ? -17.572 -8.559 -2.951 1.00 24.67 68 TRP X N 1
ATOM 536 C CA . TRP A 1 68 ? -18.684 -7.614 -2.998 1.00 26.13 68 TRP X CA 1
ATOM 537 C C . TRP A 1 68 ? -20.039 -8.275 -3.199 1.00 26.99 68 TRP X C 1
ATOM 538 O O . TRP A 1 68 ? -21.063 -7.655 -2.896 1.00 32.72 68 TRP X O 1
ATOM 549 N N . GLY A 1 69 ? -20.080 -9.488 -3.719 1.00 27.02 69 GLY X N 1
ATOM 550 C CA . GLY A 1 69 ? -21.334 -10.192 -3.885 1.00 27.52 69 GLY X CA 1
ATOM 551 C C . GLY A 1 69 ? -21.251 -11.142 -5.062 1.00 24.09 69 GLY X C 1
ATOM 552 O O . GLY A 1 69 ? -20.168 -11.450 -5.555 1.00 25.14 69 GLY X O 1
ATOM 553 N N . GLU A 1 70 ? -22.430 -11.602 -5.492 1.00 22.63 70 GLU X N 1
ATOM 554 C CA . GLU A 1 70 ? -22.523 -12.509 -6.629 1.00 25.99 70 GLU X CA 1
ATOM 555 C C . GLU A 1 70 ? -22.244 -11.743 -7.919 1.00 22.92 70 GLU X C 1
ATOM 556 O O . GLU A 1 70 ? -22.920 -10.752 -8.223 1.00 24.00 70 GLU X O 1
ATOM 558 N N . ILE A 1 71 ? -21.264 -12.215 -8.685 1.00 19.42 71 ILE X N 1
ATOM 559 C CA . ILE A 1 71 ? -20.942 -11.595 -9.964 1.00 22.89 71 ILE X CA 1
ATOM 560 C C . ILE A 1 71 ? -22.011 -11.939 -10.998 1.00 24.14 71 ILE X C 1
ATOM 561 O O . ILE A 1 71 ? -22.430 -13.095 -11.127 1.00 24.63 71 ILE X O 1
ATOM 566 N N . MET A 1 72 ? -22.456 -10.936 -11.748 1.00 18.86 72 MET X N 1
ATOM 567 C CA . MET A 1 72 ? -23.347 -11.162 -12.884 1.00 21.79 72 MET X CA 1
ATOM 568 C C . MET A 1 72 ? -22.499 -11.564 -14.083 1.00 23.15 72 MET X C 1
ATOM 569 O O . MET A 1 72 ? -21.744 -10.748 -14.618 1.00 21.57 72 MET X O 1
ATOM 574 N N . MET A 1 73 ? -22.596 -12.826 -14.490 1.00 23.71 73 MET X N 1
ATOM 575 C CA . MET A 1 73 ? -21.725 -13.340 -15.533 1.00 20.72 73 MET X CA 1
ATOM 576 C C . MET A 1 73 ? -22.293 -13.015 -16.903 1.00 26.79 73 MET X C 1
ATOM 577 O O . MET A 1 73 ? -23.507 -13.035 -17.107 1.00 26.95 73 MET X O 1
ATOM 582 N N . TRP A 1 74 ? -21.406 -12.699 -17.832 1.00 26.92 74 TRP X N 1
ATOM 583 C CA . TRP A 1 74 ? -21.710 -12.473 -19.233 1.00 28.13 74 TRP X CA 1
ATOM 584 C C . TRP A 1 74 ? -21.228 -13.667 -20.045 1.00 23.38 74 TRP X C 1
ATOM 585 O O . TRP A 1 74 ? -20.494 -14.517 -19.537 1.00 20.08 74 TRP X O 1
ATOM 596 N N . PRO A 1 75 ? -21.646 -13.779 -21.315 1.00 24.03 75 PRO X N 1
ATOM 597 C CA . PRO A 1 75 ? -21.129 -14.881 -22.149 1.00 23.72 75 PRO X CA 1
ATOM 598 C C . PRO A 1 75 ? -19.617 -14.961 -22.171 1.00 29.07 75 PRO X C 1
ATOM 599 O O . PRO A 1 75 ? -19.058 -16.064 -22.131 1.00 29.43 75 PRO X O 1
ATOM 603 N N . PHE A 1 76 ? -18.936 -13.818 -22.229 1.00 24.39 76 PHE X N 1
ATOM 604 C CA . PHE A 1 76 ? -17.479 -13.800 -22.241 1.00 28.45 76 PHE X CA 1
ATOM 605 C C . PHE A 1 76 ? -16.869 -13.935 -20.850 1.00 27.22 76 PHE X C 1
ATOM 606 O O . PHE A 1 76 ? -15.642 -13.927 -20.729 1.00 29.67 76 PHE X O 1
ATOM 614 N N . GLY A 1 77 ? -17.678 -14.048 -19.802 1.00 24.68 77 GLY X N 1
ATOM 615 C CA . GLY A 1 77 ? -17.132 -14.196 -18.467 1.00 24.70 77 GLY X CA 1
ATOM 616 C C . GLY A 1 77 ? -17.485 -13.071 -17.503 1.00 25.37 77 GLY X C 1
ATOM 617 O O . GLY A 1 77 ? -18.496 -12.380 -17.674 1.00 22.39 77 GLY X O 1
ATOM 618 N N . ALA A 1 78 ? -16.652 -12.891 -16.477 1.00 20.85 78 ALA X N 1
ATOM 619 C CA . ALA A 1 78 ? -16.926 -11.918 -15.422 1.00 26.87 78 ALA X CA 1
ATOM 620 C C . ALA A 1 78 ? -16.551 -10.491 -15.812 1.00 22.53 78 ALA X C 1
ATOM 621 O O . ALA A 1 78 ? -17.172 -9.537 -15.337 1.00 23.46 78 ALA X O 1
ATOM 623 N N . ILE A 1 79 ? -15.530 -10.322 -16.638 1.00 22.68 79 ILE X N 1
ATOM 624 C CA . ILE A 1 79 ? -14.881 -9.033 -16.845 1.00 22.68 79 ILE X CA 1
ATOM 625 C C . ILE A 1 79 ? -15.061 -8.619 -18.295 1.00 26.88 79 ILE X C 1
ATOM 626 O O . ILE A 1 79 ? -14.738 -9.387 -19.208 1.00 22.61 79 ILE X O 1
ATOM 631 N N . LEU A 1 80 ? -15.571 -7.408 -18.509 1.00 22.36 80 LEU X N 1
ATOM 632 C CA . LEU A 1 80 ? -15.537 -6.785 -19.824 1.00 21.16 80 LEU X CA 1
ATOM 633 C C . LEU A 1 80 ? -14.333 -5.858 -19.890 1.00 25.16 80 LEU X C 1
ATOM 634 O O . LEU A 1 80 ? -14.159 -5.012 -19.013 1.00 24.29 80 LEU X O 1
ATOM 639 N N . ASP A 1 81 ? -13.502 -6.024 -20.917 1.00 24.80 81 ASP X N 1
ATOM 640 C CA . ASP A 1 81 ? -12.373 -5.127 -21.161 1.00 29.25 81 ASP X CA 1
ATOM 641 C C . ASP A 1 81 ? -12.816 -4.056 -22.147 1.00 30.74 81 ASP X C 1
ATOM 642 O O . ASP A 1 81 ? -13.009 -4.340 -23.338 1.00 29.90 81 ASP X O 1
ATOM 647 N N . VAL A 1 82 ? -12.985 -2.834 -21.647 1.00 25.56 82 VAL X N 1
ATOM 648 C CA . VAL A 1 82 ? -13.452 -1.712 -22.452 1.00 29.27 82 VAL X CA 1
ATOM 649 C C . VAL A 1 82 ? -12.216 -1.022 -23.020 1.00 30.51 82 VAL X C 1
ATOM 650 O O . VAL A 1 82 ? -11.399 -0.464 -22.277 1.00 27.64 82 VAL X O 1
ATOM 654 N N . ARG A 1 83 ? -12.077 -1.067 -24.341 1.00 32.43 83 ARG X N 1
ATOM 655 C CA . ARG A 1 83 ? -10.901 -0.570 -25.036 1.00 35.09 83 ARG X CA 1
ATOM 656 C C . ARG A 1 83 ? -11.336 0.362 -26.160 1.00 43.26 83 ARG X C 1
ATOM 657 O O . ARG A 1 83 ? -12.489 0.343 -26.601 1.00 43.57 83 ARG X O 1
ATOM 659 N N . GLU A 1 84 ? -10.399 1.193 -26.606 1.00 47.14 84 GLU X N 1
ATOM 660 C CA . GLU A 1 84 ? -10.664 2.152 -27.676 1.00 51.75 84 GLU X CA 1
ATOM 661 C C . GLU A 1 84 ? -10.119 1.637 -29.004 1.00 55.31 84 GLU X C 1
ATOM 662 O O . GLU A 1 84 ? -10.876 1.156 -29.850 1.00 58.42 84 GLU X O 1
ATOM 668 N N . ASN A 1 95 ? -15.515 8.676 -31.821 1.00 45.40 95 ASN X N 1
ATOM 669 C CA . ASN A 1 95 ? -15.678 10.109 -31.653 1.00 43.55 95 ASN X CA 1
ATOM 670 C C . ASN A 1 95 ? -17.011 10.489 -30.966 1.00 33.27 95 ASN X C 1
ATOM 671 O O . ASN A 1 95 ? -17.050 11.444 -30.202 1.00 33.45 95 ASN X O 1
ATOM 673 N N . SER A 1 96 ? -18.098 9.760 -31.212 1.00 28.15 96 SER X N 1
ATOM 674 C CA . SER A 1 96 ? -19.352 10.245 -30.650 1.00 28.85 96 SER X CA 1
ATOM 675 C C . SER A 1 96 ? -19.449 9.928 -29.157 1.00 23.69 96 SER X C 1
ATOM 676 O O . SER A 1 96 ? -18.675 9.145 -28.604 1.00 24.30 96 SER X O 1
ATOM 679 N N . TYR A 1 97 ? -20.402 10.574 -28.498 1.00 23.26 97 TYR X N 1
ATOM 680 C CA . TYR A 1 97 ? -20.640 10.323 -27.086 1.00 25.28 97 TYR X CA 1
ATOM 681 C C . TYR A 1 97 ? -21.278 8.953 -26.930 1.00 22.08 97 TYR X C 1
ATOM 682 O O . TYR A 1 97 ? -21.892 8.424 -27.859 1.00 22.32 97 TYR X O 1
ATOM 691 N N . MET A 1 98 ? -21.152 8.370 -25.752 1.00 19.42 98 MET X N 1
ATOM 692 C CA . MET A 1 98 ? -21.992 7.224 -25.529 1.00 21.39 98 MET X CA 1
ATOM 693 C C . MET A 1 98 ? -23.198 7.607 -24.681 1.00 21.70 98 MET X C 1
ATOM 694 O O . MET A 1 98 ? -23.039 8.214 -23.599 1.00 18.79 98 MET X O 1
ATOM 699 N N . PRO A 1 99 ? -24.416 7.304 -25.152 1.00 20.12 99 PRO X N 1
ATOM 700 C CA . PRO A 1 99 ? -25.635 7.798 -24.489 1.00 21.90 99 PRO X CA 1
ATOM 701 C C . PRO A 1 99 ? -25.776 7.286 -23.069 1.00 19.98 99 PRO X C 1
ATOM 702 O O . PRO A 1 99 ? -25.384 6.168 -22.740 1.00 19.49 99 PRO X O 1
ATOM 706 N N . LEU A 1 100 ? -26.383 8.119 -22.236 1.00 16.88 100 LEU X N 1
ATOM 707 C CA . LEU A 1 100 ? -26.795 7.685 -20.909 1.00 19.54 100 LEU X CA 1
ATOM 708 C C . LEU A 1 100 ? -27.668 6.440 -21.006 1.00 17.21 100 LEU X C 1
ATOM 709 O O . LEU A 1 100 ? -28.507 6.316 -21.900 1.00 20.77 100 LEU X O 1
ATOM 714 N N . HIS A 1 101 ? -27.446 5.507 -20.089 1.00 18.60 101 HIS X N 1
ATOM 715 C CA . HIS A 1 101 ? -28.227 4.280 -19.992 1.00 21.52 101 HIS X CA 1
ATOM 716 C C . HIS A 1 101 ? -28.010 3.713 -18.595 1.00 17.72 101 HIS X C 1
ATOM 717 O O . HIS A 1 101 ? -27.216 4.235 -17.809 1.00 16.15 101 HIS X O 1
ATOM 724 N N . TRP A 1 102 ? -28.721 2.639 -18.285 1.00 19.04 102 TRP X N 1
ATOM 725 C CA . TRP A 1 102 ? -28.367 1.819 -17.140 1.00 18.22 102 TRP X CA 1
ATOM 726 C C . TRP A 1 102 ? -27.906 0.453 -17.641 1.00 18.23 102 TRP X C 1
ATOM 727 O O . TRP A 1 102 ? -28.245 0.044 -18.758 1.00 17.87 102 TRP X O 1
ATOM 738 N N . ASP A 1 103 ? -27.064 -0.217 -16.856 1.00 16.51 103 ASP X N 1
ATOM 739 C CA . ASP A 1 103 ? -26.518 -1.501 -17.290 1.00 21.94 103 ASP X CA 1
ATOM 740 C C . ASP A 1 103 ? -27.515 -2.620 -17.007 1.00 20.12 103 ASP X C 1
ATOM 741 O O . ASP A 1 103 ? -28.254 -2.589 -16.016 1.00 19.33 103 ASP X O 1
ATOM 746 N N . GLY A 1 104 ? -27.539 -3.612 -17.895 1.00 23.38 104 GLY X N 1
ATOM 747 C CA . GLY A 1 104 ? -28.462 -4.728 -17.759 1.00 25.48 104 GLY X CA 1
ATOM 748 C C . GLY A 1 104 ? -29.746 -4.610 -18.564 1.00 25.77 104 GLY X C 1
ATOM 749 O O . GLY A 1 104 ? -30.571 -5.532 -18.512 1.00 23.84 104 GLY X O 1
ATOM 750 N N . MET A 1 105 ? -29.915 -3.519 -19.323 1.00 22.87 105 MET X N 1
ATOM 751 C CA . MET A 1 105 ? -31.141 -3.252 -20.081 1.00 27.62 105 MET X CA 1
ATOM 752 C C . MET A 1 105 ? -31.641 -4.473 -20.848 1.00 25.35 105 MET X C 1
ATOM 753 O O . MET A 1 105 ? -32.837 -4.788 -20.837 1.00 24.61 105 MET X O 1
ATOM 758 N N . TYR A 1 106 ? -30.744 -5.145 -21.559 1.00 25.26 106 TYR X N 1
ATOM 759 C CA . TYR A 1 106 ? -31.095 -6.266 -22.417 1.00 28.97 106 TYR X CA 1
ATOM 760 C C . TYR A 1 106 ? -30.761 -7.613 -21.793 1.00 27.21 106 TYR X C 1
ATOM 761 O O . TYR A 1 106 ? -30.674 -8.614 -22.513 1.00 27.81 106 TYR X O 1
ATOM 770 N N . LYS A 1 107 ? -30.593 -7.665 -20.476 1.00 25.54 107 LYS X N 1
ATOM 771 C CA . LYS A 1 107 ? -30.249 -8.874 -19.750 1.00 21.75 107 LYS X CA 1
ATOM 772 C C . LYS A 1 107 ? -31.384 -9.245 -18.809 1.00 25.35 107 LYS X C 1
ATOM 773 O O . LYS A 1 107 ? -32.229 -8.402 -18.484 1.00 23.89 107 LYS X O 1
ATOM 779 N N . PRO A 1 108 ? -31.431 -10.503 -18.348 1.00 21.91 108 PRO X N 1
ATOM 780 C CA . PRO A 1 108 ? -32.514 -10.920 -17.449 1.00 22.46 108 PRO X CA 1
ATOM 781 C C . PRO A 1 108 ? -32.416 -10.332 -16.057 1.00 23.26 108 PRO X C 1
ATOM 782 O O . PRO A 1 108 ? -33.401 -10.398 -15.309 1.00 20.49 108 PRO X O 1
ATOM 786 N N . THR A 1 109 ? -31.267 -9.789 -15.663 1.00 23.75 109 THR X N 1
ATOM 787 C CA . THR A 1 109 ? -31.134 -9.167 -14.352 1.00 21.86 109 THR X CA 1
ATOM 788 C C . THR A 1 109 ? -30.438 -7.816 -14.489 1.00 22.21 109 THR X C 1
ATOM 789 O O . THR A 1 109 ? -29.613 -7.616 -15.380 1.00 20.43 109 THR X O 1
ATOM 793 N N . ILE A 1 110 ? -30.770 -6.905 -13.582 1.00 21.41 110 ILE X N 1
ATOM 794 C CA . ILE A 1 110 ? -30.112 -5.605 -13.471 1.00 20.31 110 ILE X CA 1
ATOM 795 C C . ILE A 1 110 ? -29.125 -5.687 -12.318 1.00 18.37 110 ILE X C 1
ATOM 796 O O . ILE A 1 110 ? -29.542 -5.938 -11.175 1.00 21.29 110 ILE X O 1
ATOM 801 N N . PRO A 1 111 ? -27.822 -5.521 -12.546 1.00 18.96 111 PRO X N 1
ATOM 802 C CA . PRO A 1 111 ? -26.883 -5.565 -11.422 1.00 18.03 111 PRO X CA 1
ATOM 803 C C . PRO A 1 111 ? -27.025 -4.331 -10.543 1.00 19.66 111 PRO X C 1
ATOM 804 O O . PRO A 1 111 ? -27.345 -3.239 -11.012 1.00 18.87 111 PRO X O 1
ATOM 808 N N . GLU A 1 112 ? -26.775 -4.517 -9.247 1.00 18.47 112 GLU X N 1
ATOM 809 C CA . GLU A 1 112 ? -26.806 -3.391 -8.318 1.00 19.30 112 GLU X CA 1
ATOM 810 C C . GLU A 1 112 ? -25.589 -2.487 -8.491 1.00 20.25 112 GLU X C 1
ATOM 811 O O . GLU A 1 112 ? -25.718 -1.256 -8.464 1.00 19.97 112 GLU X O 1
ATOM 817 N N . PHE A 1 113 ? -24.395 -3.072 -8.654 1.00 18.39 113 PHE X N 1
ATOM 818 C CA . PHE A 1 113 ? -23.153 -2.305 -8.738 1.00 22.12 113 PHE X CA 1
ATOM 819 C C . PHE A 1 113 ? -22.399 -2.563 -10.035 1.00 19.68 113 PHE X C 1
ATOM 820 O O . PHE A 1 113 ? -22.324 -3.705 -10.505 1.00 21.79 113 PHE X O 1
ATOM 828 N N . ILE A 1 114 ? -21.811 -1.500 -10.589 1.00 18.70 114 ILE X N 1
ATOM 829 C CA . ILE A 1 114 ? -20.782 -1.609 -11.621 1.00 20.10 114 ILE X CA 1
ATOM 830 C C . ILE A 1 114 ? -19.439 -1.311 -10.972 1.00 21.64 114 ILE X C 1
ATOM 831 O O . ILE A 1 114 ? -19.288 -0.294 -10.281 1.00 21.80 114 ILE X O 1
ATOM 836 N N . MET A 1 115 ? -18.465 -2.182 -11.193 1.00 17.25 115 MET X N 1
ATOM 837 C CA . MET A 1 115 ? -17.092 -1.898 -10.795 1.00 17.94 115 MET X CA 1
ATOM 838 C C . MET A 1 115 ? -16.251 -1.692 -12.044 1.00 19.68 115 MET X C 1
ATOM 839 O O . MET A 1 115 ? -16.174 -2.589 -12.897 1.00 20.96 115 MET X O 1
ATOM 844 N N . PHE A 1 116 ? -15.628 -0.516 -12.144 1.00 20.27 116 PHE X N 1
ATOM 845 C CA . PHE A 1 116 ? -14.716 -0.161 -13.228 1.00 19.73 116 PHE X CA 1
ATOM 846 C C . PHE A 1 116 ? -13.317 -0.045 -12.644 1.00 24.45 116 PHE X C 1
ATOM 847 O O . PHE A 1 116 ? -13.092 0.745 -11.719 1.00 24.08 116 PHE X O 1
ATOM 855 N N . HIS A 1 117 ? -12.384 -0.830 -13.164 1.00 21.73 117 HIS X N 1
ATOM 856 C CA . HIS A 1 117 ? -10.983 -0.682 -12.811 1.00 20.55 117 HIS X CA 1
ATOM 857 C C . HIS A 1 117 ? -10.245 -0.097 -14.004 1.00 22.41 117 HIS X C 1
ATOM 858 O O . HIS A 1 117 ? -10.426 -0.557 -15.136 1.00 23.44 117 HIS X O 1
ATOM 865 N N . CYS A 1 118 ? -9.419 0.914 -13.756 1.00 22.32 118 CYS X N 1
ATOM 866 C CA . CYS A 1 118 ? -8.684 1.557 -14.840 1.00 22.97 118 CYS X CA 1
ATOM 867 C C . CYS A 1 118 ? -7.341 0.854 -14.995 1.00 26.84 118 CYS X C 1
ATOM 868 O O . CYS A 1 118 ? -6.415 1.072 -14.208 1.00 21.25 118 CYS X O 1
ATOM 871 N N . ALA A 1 119 ? -7.230 0.009 -16.025 1.00 22.73 119 ALA X N 1
ATOM 872 C CA . ALA A 1 119 ? -5.950 -0.623 -16.326 1.00 25.50 119 ALA X CA 1
ATOM 873 C C . ALA A 1 119 ? -5.011 0.325 -17.057 1.00 29.83 119 ALA X C 1
ATOM 874 O O . ALA A 1 119 ? -3.786 0.191 -16.944 1.00 29.27 119 ALA X O 1
ATOM 876 N N . HIS A 1 120 ? -5.556 1.284 -17.801 1.00 26.67 120 HIS X N 1
ATOM 877 C CA . HIS A 1 120 ? -4.729 2.217 -18.553 1.00 30.27 120 HIS X CA 1
ATOM 878 C C . HIS A 1 120 ? -5.523 3.494 -18.781 1.00 32.50 120 HIS X C 1
ATOM 879 O O . HIS A 1 120 ? -6.661 3.443 -19.253 1.00 28.60 120 HIS X O 1
ATOM 886 N N . ALA A 1 121 ? -4.926 4.629 -18.424 1.00 27.76 121 ALA X N 1
ATOM 887 C CA . ALA A 1 121 ? -5.508 5.940 -18.709 1.00 35.44 121 ALA X CA 1
ATOM 888 C C . ALA A 1 121 ? -4.356 6.884 -18.934 1.00 49.02 121 ALA X C 1
ATOM 889 O O . ALA A 1 121 ? -3.857 7.516 -17.990 1.00 47.59 121 ALA X O 1
ATOM 891 N N . PRO A 1 122 ? -3.873 6.983 -20.169 1.00 47.67 122 PRO X N 1
ATOM 892 C CA . PRO A 1 122 ? -2.800 7.942 -20.462 1.00 53.07 122 PRO X CA 1
ATOM 893 C C . PRO A 1 122 ? -3.282 9.377 -20.301 1.00 61.15 122 PRO X C 1
ATOM 894 O O . PRO A 1 122 ? -4.396 9.732 -20.704 1.00 51.55 122 PRO X O 1
ATOM 898 N N . GLU A 1 123 ? -2.427 10.203 -19.683 1.00 61.66 123 GLU X N 1
ATOM 899 C CA . GLU A 1 123 ? -2.565 11.649 -19.821 1.00 65.29 123 GLU X CA 1
ATOM 900 C C . GLU A 1 123 ? -2.633 12.058 -21.289 1.00 62.72 123 GLU X C 1
ATOM 901 O O . GLU A 1 123 ? -3.186 13.118 -21.607 1.00 64.09 123 GLU X O 1
ATOM 903 N N . SER A 1 124 ? -2.071 11.232 -22.182 1.00 61.26 124 SER X N 1
ATOM 904 C CA . SER A 1 124 ? -2.253 11.359 -23.625 1.00 60.30 124 SER X CA 1
ATOM 905 C C . SER A 1 124 ? -3.703 11.545 -24.057 1.00 63.75 124 SER X C 1
ATOM 906 O O . SER A 1 124 ? -3.935 12.134 -25.116 1.00 59.03 124 SER X O 1
ATOM 909 N N . ASP A 1 125 ? -4.680 11.069 -23.287 1.00 66.42 125 ASP X N 1
ATOM 910 C CA . ASP A 1 125 ? -6.061 11.157 -23.734 1.00 65.85 125 ASP X CA 1
ATOM 911 C C . ASP A 1 125 ? -6.691 12.482 -23.326 1.00 65.62 125 ASP X C 1
ATOM 912 O O . ASP A 1 125 ? -6.484 12.975 -22.210 1.00 65.29 125 ASP X O 1
ATOM 917 N N . GLN A 1 126 ? -7.467 13.061 -24.250 1.00 60.82 126 GLN X N 1
ATOM 918 C CA . GLN A 1 126 ? -8.179 14.318 -24.042 1.00 56.78 126 GLN X CA 1
ATOM 919 C C . GLN A 1 126 ? -9.681 14.063 -24.084 1.00 55.10 126 GLN X C 1
ATOM 920 O O . GLN A 1 126 ? -10.193 13.508 -25.065 1.00 49.08 126 GLN X O 1
ATOM 922 N N . GLY A 1 127 ? -10.383 14.483 -23.031 1.00 52.43 127 GLY X N 1
ATOM 923 C CA . GLY A 1 127 ? -11.835 14.417 -23.031 1.00 46.62 127 GLY X CA 1
ATOM 924 C C . GLY A 1 127 ? -12.332 12.993 -22.873 1.00 31.86 127 GLY X C 1
ATOM 925 O O . GLY A 1 127 ? -11.661 12.121 -22.304 1.00 36.88 127 GLY X O 1
ATOM 926 N N . GLY A 1 128 ? -13.531 12.754 -23.391 1.00 31.03 128 GLY X N 1
ATOM 927 C CA . GLY A 1 128 ? -14.119 11.430 -23.281 1.00 27.24 128 GLY X CA 1
ATOM 928 C C . GLY A 1 128 ? -14.284 10.964 -21.850 1.00 25.92 128 GLY X C 1
ATOM 929 O O . GLY A 1 128 ? -14.087 9.776 -21.556 1.00 24.53 128 GLY X O 1
ATOM 930 N N . ARG A 1 129 ? -14.624 11.877 -20.943 1.00 19.28 129 ARG X N 1
ATOM 931 C CA . ARG A 1 129 ? -14.842 11.491 -19.552 1.00 26.84 129 ARG X CA 1
ATOM 932 C C . ARG A 1 129 ? -16.106 10.641 -19.415 1.00 21.93 129 ARG X C 1
ATOM 933 O O . ARG A 1 129 ? -17.100 10.853 -20.116 1.00 20.26 129 ARG X O 1
ATOM 941 N N . THR A 1 130 ? -16.065 9.676 -18.498 1.00 17.62 130 THR X N 1
ATOM 942 C CA . THR A 1 130 ? -17.262 8.917 -18.164 1.00 18.47 130 THR X CA 1
ATOM 943 C C . THR A 1 130 ? -18.259 9.800 -17.412 1.00 19.87 130 THR X C 1
ATOM 944 O O . THR A 1 130 ? -17.889 10.519 -16.473 1.00 20.73 130 THR X O 1
ATOM 948 N N . THR A 1 131 ? -19.519 9.778 -17.845 1.00 17.67 131 THR X N 1
ATOM 949 C CA . THR A 1 131 ? -20.559 10.605 -17.241 1.00 21.77 131 THR X CA 1
ATOM 950 C C . THR A 1 131 ? -21.406 9.772 -16.281 1.00 20.92 131 THR X C 1
ATOM 951 O O . THR A 1 131 ? -21.699 8.606 -16.549 1.00 21.30 131 THR X O 1
ATOM 955 N N . PHE A 1 132 ? -21.776 10.368 -15.146 1.00 17.84 132 PHE X N 1
ATOM 956 C CA . PHE A 1 132 ? -22.622 9.706 -14.153 1.00 19.56 132 PHE X CA 1
ATOM 957 C C . PHE A 1 132 ? -23.725 10.669 -13.752 1.00 18.88 132 PHE X C 1
ATOM 958 O O . PHE A 1 132 ? -23.433 11.798 -13.338 1.00 20.15 132 PHE X O 1
ATOM 966 N N . VAL A 1 133 ? -24.979 10.229 -13.851 1.00 14.86 133 VAL X N 1
ATOM 967 C CA . VAL A 1 133 ? -26.128 11.081 -13.556 1.00 16.00 133 VAL X CA 1
ATOM 968 C C . VAL A 1 133 ? -26.884 10.487 -12.373 1.00 17.66 133 VAL X C 1
ATOM 969 O O . VAL A 1 133 ? -27.330 9.333 -12.420 1.00 16.23 133 VAL X O 1
ATOM 973 N N . ASN A 1 134 ? -27.015 11.275 -11.312 1.00 16.92 134 ASN X N 1
ATOM 974 C CA . ASN A 1 134 ? -27.725 10.869 -10.099 1.00 16.24 134 ASN X CA 1
ATOM 975 C C . ASN A 1 134 ? -29.219 11.099 -10.327 1.00 19.28 134 ASN X C 1
ATOM 976 O O . ASN A 1 134 ? -29.722 12.219 -10.166 1.00 19.70 134 ASN X O 1
ATOM 981 N N . THR A 1 135 ? -29.944 10.049 -10.723 1.00 16.47 135 THR X N 1
ATOM 982 C CA . THR A 1 135 ? -31.361 10.238 -11.028 1.00 16.05 135 THR X CA 1
ATOM 983 C C . THR A 1 135 ? -32.204 10.457 -9.782 1.00 21.25 135 THR X C 1
ATOM 984 O O . THR A 1 135 ? -33.308 10.997 -9.894 1.00 20.03 135 THR X O 1
ATOM 988 N N . ARG A 1 136 ? -31.724 10.047 -8.603 1.00 17.71 136 ARG X N 1
ATOM 989 C CA . ARG A 1 136 ? -32.445 10.387 -7.379 1.00 24.46 136 ARG X CA 1
ATOM 990 C C . ARG A 1 136 ? -32.507 11.892 -7.208 1.00 23.01 136 ARG X C 1
ATOM 991 O O . ARG A 1 136 ? -33.541 12.446 -6.795 1.00 22.08 136 ARG X O 1
ATOM 999 N N . ARG A 1 137 ? -31.401 12.574 -7.536 1.00 19.97 137 ARG X N 1
ATOM 1000 C CA . ARG A 1 137 ? -31.342 14.024 -7.431 1.00 21.45 137 ARG X CA 1
ATOM 1001 C C . ARG A 1 137 ? -32.228 14.676 -8.476 1.00 22.07 137 ARG X C 1
ATOM 1002 O O . ARG A 1 137 ? -32.906 15.667 -8.187 1.00 19.03 137 ARG X O 1
ATOM 1010 N N . VAL A 1 138 ? -32.261 14.118 -9.690 1.00 20.18 138 VAL X N 1
ATOM 1011 C CA . VAL A 1 138 ? -33.176 14.624 -10.719 1.00 20.05 138 VAL X CA 1
ATOM 1012 C C . VAL A 1 138 ? -34.618 14.584 -10.211 1.00 23.07 138 VAL X C 1
ATOM 1013 O O . VAL A 1 138 ? -35.382 15.547 -10.369 1.00 20.85 138 VAL X O 1
ATOM 1017 N N . VAL A 1 139 ? -35.015 13.457 -9.612 1.00 22.32 139 VAL X N 1
ATOM 1018 C CA . VAL A 1 139 ? -36.386 13.310 -9.111 1.00 21.71 139 VAL X CA 1
ATOM 1019 C C . VAL A 1 139 ? -36.649 14.316 -7.990 1.00 22.81 139 VAL X C 1
ATOM 1020 O O . VAL A 1 139 ? -37.711 14.955 -7.934 1.00 24.44 139 VAL X O 1
ATOM 1024 N N . ALA A 1 140 ? -35.670 14.502 -7.104 1.00 19.99 140 ALA X N 1
ATOM 1025 C CA . ALA A 1 140 ? -35.830 15.444 -5.994 1.00 23.99 140 ALA X CA 1
ATOM 1026 C C . ALA A 1 140 ? -35.926 16.900 -6.462 1.00 24.24 140 ALA X C 1
ATOM 1027 O O . ALA A 1 140 ? -36.550 17.726 -5.782 1.00 22.29 140 ALA X O 1
ATOM 1029 N N . ASN A 1 141 ? -35.330 17.240 -7.607 1.00 19.80 141 ASN X N 1
ATOM 1030 C CA . ASN A 1 141 ? -35.360 18.609 -8.099 1.00 21.70 141 ASN X CA 1
ATOM 1031 C C . ASN A 1 141 ? -36.569 18.915 -8.976 1.00 23.55 141 ASN X C 1
ATOM 1032 O O . ASN A 1 141 ? -36.777 20.086 -9.334 1.00 22.37 141 ASN X O 1
ATOM 1037 N N . ALA A 1 142 ? -37.379 17.912 -9.316 1.00 27.77 142 ALA X N 1
ATOM 1038 C CA . ALA A 1 142 ? -38.506 18.109 -10.221 1.00 25.21 142 ALA X CA 1
ATOM 1039 C C . ALA A 1 142 ? -39.715 18.713 -9.507 1.00 30.19 142 ALA X C 1
ATOM 1040 O O . ALA A 1 142 ? -39.976 18.434 -8.332 1.00 25.12 142 ALA X O 1
ATOM 1042 N N . THR A 1 143 ? -40.476 19.527 -10.240 1.00 29.97 143 THR X N 1
ATOM 1043 C CA . THR A 1 143 ? -41.771 19.971 -9.735 1.00 32.85 143 THR X CA 1
ATOM 1044 C C . THR A 1 143 ? -42.726 18.781 -9.634 1.00 34.51 143 THR X C 1
ATOM 1045 O O . THR A 1 143 ? -42.470 17.691 -10.159 1.00 35.30 143 THR X O 1
ATOM 1049 N N . GLN A 1 144 ? -43.847 18.987 -8.939 1.00 31.83 144 GLN X N 1
ATOM 1050 C CA . GLN A 1 144 ? -44.815 17.899 -8.815 1.00 32.07 144 GLN X CA 1
ATOM 1051 C C . GLN A 1 144 ? -45.440 17.573 -10.163 1.00 29.17 144 GLN X C 1
ATOM 1052 O O . GLN A 1 144 ? -45.656 16.400 -10.485 1.00 37.95 144 GLN X O 1
ATOM 1054 N N . GLN A 1 145 ? -45.724 18.596 -10.968 1.00 32.24 145 GLN X N 1
ATOM 1055 C CA . GLN A 1 145 ? -46.313 18.362 -12.278 1.00 32.30 145 GLN X CA 1
ATOM 1056 C C . GLN A 1 145 ? -45.344 17.608 -13.183 1.00 34.89 145 GLN X C 1
ATOM 1057 O O . GLN A 1 145 ? -45.749 16.701 -13.920 1.00 38.94 145 GLN X O 1
ATOM 1063 N N . GLN A 1 146 ? -44.058 17.969 -13.140 1.00 28.25 146 GLN X N 1
ATOM 1064 C CA . GLN A 1 146 ? -43.048 17.229 -13.892 1.00 31.04 146 GLN X CA 1
ATOM 1065 C C . GLN A 1 146 ? -43.029 15.762 -13.484 1.00 32.91 146 GLN X C 1
ATOM 1066 O O . GLN A 1 146 ? -43.079 14.864 -14.333 1.00 29.83 146 GLN X O 1
ATOM 1072 N N . LEU A 1 147 ? -42.951 15.501 -12.178 1.00 29.87 147 LEU X N 1
ATOM 1073 C CA . LEU A 1 147 ? -42.822 14.124 -11.715 1.00 27.61 147 LEU X CA 1
ATOM 1074 C C . LEU A 1 147 ? -44.067 13.314 -12.048 1.00 32.64 147 LEU X C 1
ATOM 1075 O O . LEU A 1 147 ? -43.974 12.120 -12.368 1.00 31.46 147 LEU X O 1
ATOM 1080 N N . GLU A 1 148 ? -45.244 13.952 -12.005 1.00 29.93 148 GLU X N 1
ATOM 1081 C CA . GLU A 1 148 ? -46.470 13.258 -12.388 1.00 35.25 148 GLU X CA 1
ATOM 1082 C C . GLU A 1 148 ? -46.446 12.882 -13.862 1.00 31.82 148 GLU X C 1
ATOM 1083 O O . GLU A 1 148 ? -46.795 11.755 -14.220 1.00 36.19 148 GLU X O 1
ATOM 1085 N N . GLN A 1 149 ? -46.040 13.812 -14.731 1.00 30.15 149 GLN X N 1
ATOM 1086 C CA . GLN A 1 149 ? -45.908 13.490 -16.147 1.00 30.34 149 GLN X CA 1
ATOM 1087 C C . GLN A 1 149 ? -44.915 12.346 -16.363 1.00 33.33 149 GLN X C 1
ATOM 1088 O O . GLN A 1 149 ? -45.203 11.391 -17.094 1.00 31.64 149 GLN X O 1
ATOM 1094 N N . TRP A 1 150 ? -43.744 12.412 -15.708 1.00 27.24 150 TRP X N 1
ATOM 1095 C CA . TRP A 1 150 ? -42.707 11.407 -15.932 1.00 24.40 150 TRP X CA 1
ATOM 1096 C C . TRP A 1 150 ? -43.161 10.023 -15.489 1.00 24.90 150 TRP X C 1
ATOM 1097 O O . TRP A 1 150 ? -42.809 9.014 -16.116 1.00 27.59 150 TRP X O 1
ATOM 1108 N N . LYS A 1 151 ? -43.924 9.952 -14.393 1.00 28.28 151 LYS X N 1
ATOM 1109 C CA . LYS A 1 151 ? -44.435 8.674 -13.917 1.00 29.87 151 LYS X CA 1
ATOM 1110 C C . LYS A 1 151 ? -45.435 8.049 -14.876 1.00 30.64 151 LYS X C 1
ATOM 1111 O O . LYS A 1 151 ? -45.669 6.843 -14.803 1.00 32.80 151 LYS X O 1
ATOM 1117 N N . ASN A 1 152 ? -46.019 8.827 -15.777 1.00 28.26 152 ASN X N 1
ATOM 1118 C CA . ASN A 1 152 ? -46.960 8.263 -16.733 1.00 32.84 152 ASN X CA 1
ATOM 1119 C C . ASN A 1 152 ? -46.309 7.840 -18.045 1.00 30.35 152 ASN X C 1
ATOM 1120 O O . ASN A 1 152 ? -46.972 7.190 -18.860 1.00 32.81 152 ASN X O 1
ATOM 1125 N N . ILE A 1 153 ? -45.041 8.187 -18.278 1.00 27.04 153 ILE X N 1
ATOM 1126 C CA . ILE A 1 153 ? -44.389 7.886 -19.549 1.00 26.81 153 ILE X CA 1
ATOM 1127 C C . ILE A 1 153 ? -43.723 6.521 -19.473 1.00 25.85 153 ILE X C 1
ATOM 1128 O O . ILE A 1 153 ? -43.099 6.167 -18.466 1.00 22.47 153 ILE X O 1
ATOM 1133 N N . SER A 1 154 ? -43.868 5.737 -20.532 1.00 27.03 154 SER X N 1
ATOM 1134 C CA . SER A 1 154 ? -43.066 4.539 -20.688 1.00 26.31 154 SER X CA 1
ATOM 1135 C C . SER A 1 154 ? -42.462 4.570 -22.081 1.00 23.67 154 SER X C 1
ATOM 1136 O O . SER A 1 154 ? -42.918 5.304 -22.964 1.00 25.19 154 SER X O 1
ATOM 1139 N N . ILE A 1 155 ? -41.389 3.801 -22.257 1.00 24.83 155 ILE X N 1
ATOM 1140 C CA . ILE A 1 155 ? -40.554 3.900 -23.448 1.00 21.86 155 ILE X CA 1
ATOM 1141 C C . ILE A 1 155 ? -40.155 2.504 -23.899 1.00 23.94 155 ILE X C 1
ATOM 1142 O O . ILE A 1 155 ? -39.733 1.672 -23.089 1.00 27.28 155 ILE X O 1
ATOM 1147 N N . THR A 1 156 ? -40.268 2.254 -25.196 1.00 23.34 156 THR X N 1
ATOM 1148 C CA . THR A 1 156 ? -39.770 1.019 -25.791 1.00 25.81 156 THR X CA 1
ATOM 1149 C C . THR A 1 156 ? -38.463 1.306 -26.523 1.00 28.20 156 THR X C 1
ATOM 1150 O O . THR A 1 156 ? -38.395 2.229 -27.342 1.00 26.28 156 THR X O 1
ATOM 1154 N N . TYR A 1 157 ? -37.434 0.516 -26.219 1.00 23.65 157 TYR X N 1
ATOM 1155 C CA . TYR A 1 157 ? -36.124 0.623 -26.837 1.00 28.35 157 TYR X CA 1
ATOM 1156 C C . TYR A 1 157 ? -35.846 -0.621 -27.671 1.00 29.12 157 TYR X C 1
ATOM 1157 O O . TYR A 1 157 ? -36.144 -1.740 -27.248 1.00 27.19 157 TYR X O 1
ATOM 1166 N N . ARG A 1 158 ? -35.263 -0.423 -28.851 1.00 30.97 158 ARG X N 1
ATOM 1167 C CA . ARG A 1 158 ? -34.815 -1.525 -29.687 1.00 34.58 158 ARG X CA 1
ATOM 1168 C C . ARG A 1 158 ? -33.348 -1.315 -30.014 1.00 37.18 158 ARG X C 1
ATOM 1169 O O . ARG A 1 158 ? -32.950 -0.209 -30.390 1.00 38.99 158 ARG X O 1
ATOM 1177 N N . ILE A 1 159 ? -32.549 -2.371 -29.874 1.00 45.28 159 ILE X 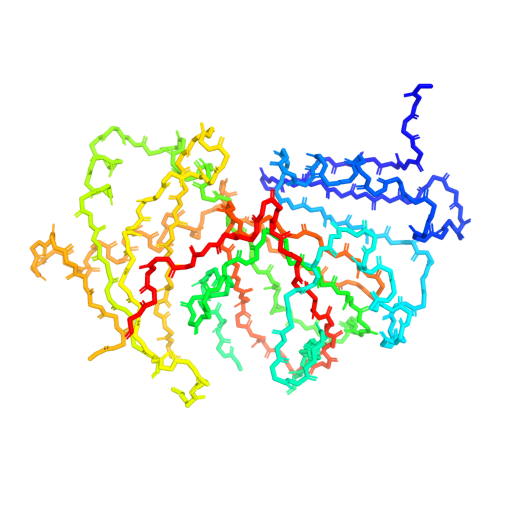N 1
ATOM 1178 C CA . ILE A 1 159 ? -31.102 -2.274 -30.084 1.00 44.35 159 ILE X CA 1
ATOM 1179 C C . ILE A 1 159 ? -30.704 -2.691 -31.503 1.00 39.87 159 ILE X C 1
ATOM 1180 O O . ILE A 1 159 ? -31.338 -3.556 -32.113 1.00 45.18 159 ILE X O 1
ATOM 1185 N N . LYS A 1 161 ? -28.179 -4.152 -32.577 1.00 47.61 161 LYS X N 1
ATOM 1186 C CA . LYS A 1 161 ? -27.110 -5.123 -32.356 1.00 51.07 161 LYS X CA 1
ATOM 1187 C C . LYS A 1 161 ? -27.683 -6.490 -32.012 1.00 50.51 161 LYS X C 1
ATOM 1188 O O . LYS A 1 161 ? -28.813 -6.601 -31.539 1.00 41.67 161 LYS X O 1
ATOM 1190 N N . VAL A 1 162 ? -26.896 -7.535 -32.251 1.00 48.04 162 VAL X N 1
ATOM 1191 C CA . VAL A 1 162 ? -27.314 -8.903 -31.965 1.00 43.84 162 VAL X CA 1
ATOM 1192 C C . VAL A 1 162 ? -26.974 -9.220 -30.515 1.00 44.65 162 VAL X C 1
ATOM 1193 O O . VAL A 1 162 ? -25.835 -9.007 -30.077 1.00 41.51 162 VAL X O 1
ATOM 1197 N N . THR A 1 163 ? -27.966 -9.711 -29.764 1.00 40.76 163 THR X N 1
ATOM 1198 C CA . THR A 1 163 ? -27.804 -10.009 -28.348 1.00 33.04 163 THR X CA 1
ATOM 1199 C C . THR A 1 163 ? -28.243 -11.438 -28.057 1.00 36.69 163 THR X C 1
ATOM 1200 O O . THR A 1 163 ? -28.932 -12.083 -28.852 1.00 36.37 163 THR X O 1
ATOM 1204 N N . HIS A 1 164 ? -27.866 -11.911 -26.866 1.00 30.86 164 HIS X N 1
ATOM 1205 C CA . HIS A 1 164 ? -28.101 -13.297 -26.484 1.00 28.24 164 HIS X CA 1
ATOM 1206 C C . HIS A 1 164 ? -29.517 -13.563 -25.982 1.00 35.56 164 HIS X C 1
ATOM 1207 O O . HIS A 1 164 ? -29.941 -14.724 -26.002 1.00 30.48 164 HIS X O 1
ATOM 1214 N N . TYR A 1 165 ? -30.251 -12.537 -25.517 1.00 30.43 165 TYR X N 1
ATOM 1215 C CA . TYR A 1 165 ? -31.521 -12.740 -24.816 1.00 35.13 165 TYR X CA 1
ATOM 1216 C C . TYR A 1 165 ? -32.679 -11.998 -25.470 1.00 46.08 165 TYR X C 1
ATOM 1217 O O . TYR A 1 165 ? -33.621 -11.603 -24.780 1.00 51.11 165 TYR X O 1
ATOM 1226 N N . GLY A 1 166 ? -32.642 -11.789 -26.788 1.00 44.26 166 GLY X N 1
ATOM 1227 C CA . GLY A 1 166 ? -33.677 -10.963 -27.395 1.00 58.24 166 GLY X CA 1
ATOM 1228 C C . GLY A 1 166 ? -33.539 -9.484 -27.061 1.00 47.43 166 GLY X C 1
ATOM 1229 O O . GLY A 1 166 ? -32.961 -9.122 -26.030 1.00 52.72 166 GLY X O 1
ATOM 1230 N N . GLY A 1 167 ? -34.057 -8.608 -27.913 1.00 51.39 167 GLY X N 1
ATOM 1231 C CA . GLY A 1 167 ? -33.590 -7.234 -27.855 1.00 50.85 167 GLY X CA 1
ATOM 1232 C C . GLY A 1 167 ? -34.616 -6.122 -27.886 1.00 49.19 167 GLY X C 1
ATOM 1233 O O . GLY A 1 167 ? -34.458 -5.160 -28.652 1.00 53.20 167 GLY X O 1
ATOM 1234 N N . GLU A 1 168 ? -35.656 -6.219 -27.057 1.00 41.39 168 GLU X N 1
ATOM 1235 C CA . GLU A 1 168 ? -36.611 -5.133 -26.895 1.00 34.45 168 GLU X CA 1
ATOM 1236 C C . GLU A 1 168 ? -36.839 -4.869 -25.408 1.00 31.77 168 GLU X C 1
ATOM 1237 O O . GLU A 1 168 ? -37.094 -5.798 -24.634 1.00 30.60 168 GLU X O 1
ATOM 1243 N N . VAL A 1 169 ? -36.754 -3.601 -25.020 1.00 27.32 169 VAL X N 1
ATOM 1244 C CA . VAL A 1 169 ? -36.917 -3.163 -23.636 1.00 24.02 169 VAL X CA 1
ATOM 1245 C C . VAL A 1 169 ? -38.112 -2.219 -23.565 1.00 21.73 169 VAL X C 1
ATOM 1246 O O . VAL A 1 169 ? -38.178 -1.242 -24.317 1.00 26.03 169 VAL X O 1
ATOM 1250 N N . HIS A 1 170 ? -39.038 -2.487 -22.651 1.00 21.90 170 HIS X N 1
ATOM 1251 C CA . HIS A 1 170 ? -40.153 -1.576 -22.414 1.00 26.24 170 HIS X CA 1
ATOM 1252 C C . HIS A 1 170 ? -40.096 -1.173 -20.951 1.00 27.22 170 HIS X C 1
ATOM 1253 O O . HIS A 1 170 ? -40.400 -1.983 -20.072 1.00 23.97 170 HIS X O 1
ATOM 1260 N N . SER A 1 171 ? -39.694 0.071 -20.689 1.00 25.40 171 SER X N 1
ATOM 1261 C CA . SER A 1 171 ? -39.456 0.455 -19.308 1.00 22.31 171 SER X CA 1
ATOM 1262 C C . SER A 1 171 ? -40.171 1.762 -18.993 1.00 21.34 171 SER X C 1
ATOM 1263 O O . SER A 1 171 ? -40.146 2.706 -19.795 1.00 23.31 171 SER X O 1
ATOM 1266 N N . PRO A 1 172 ? -40.810 1.847 -17.835 1.00 27.00 172 PRO X N 1
ATOM 1267 C CA . PRO A 1 172 ? -41.289 3.149 -17.368 1.00 25.63 172 PRO X CA 1
ATOM 1268 C C . PRO A 1 172 ? -40.114 4.105 -17.241 1.00 24.15 172 PRO X C 1
ATOM 1269 O O . PRO A 1 172 ? -38.966 3.692 -17.035 1.00 21.96 172 PRO X O 1
ATOM 1273 N N . LEU A 1 173 ? -40.413 5.395 -17.408 1.00 23.43 173 LEU X N 1
ATOM 1274 C CA . LEU A 1 173 ? -39.391 6.416 -17.240 1.00 24.07 173 LEU X CA 1
ATOM 1275 C C . LEU A 1 173 ? -39.000 6.560 -15.780 1.00 23.47 173 LEU X C 1
ATOM 1276 O O . LEU A 1 173 ? -37.836 6.819 -15.471 1.00 20.72 173 LEU X O 1
ATOM 1281 N N . VAL A 1 174 ? -39.954 6.385 -14.875 1.00 24.72 174 VAL X N 1
ATOM 1282 C CA . VAL A 1 174 ? -39.721 6.468 -13.438 1.00 26.21 174 VAL X CA 1
ATOM 1283 C C . VAL A 1 174 ? -40.085 5.127 -12.818 1.00 25.87 174 VAL X C 1
ATOM 1284 O O . VAL A 1 174 ? -41.145 4.563 -13.117 1.00 27.51 174 VAL X O 1
ATOM 1288 N N . GLU A 1 175 ? -39.207 4.624 -11.969 1.00 26.22 175 GLU X N 1
ATOM 1289 C CA . GLU A 1 175 ? -39.394 3.368 -11.265 1.00 26.68 175 GLU X CA 1
ATOM 1290 C C . GLU A 1 175 ? -39.110 3.609 -9.793 1.00 28.08 175 GLU X C 1
ATOM 1291 O O . GLU A 1 175 ? -38.348 4.516 -9.434 1.00 24.23 175 GLU X O 1
ATOM 1297 N N . GLU A 1 176 ? -39.700 2.784 -8.936 1.00 24.43 176 GLU X N 1
ATOM 1298 C CA . GLU A 1 176 ? -39.288 2.791 -7.541 1.00 26.25 176 GLU X CA 1
ATOM 1299 C C . GLU A 1 176 ? -37.975 2.021 -7.404 1.00 25.69 176 GLU X C 1
ATOM 1300 O O . GLU A 1 176 ? -37.761 1.002 -8.073 1.00 24.72 176 GLU X O 1
ATOM 1306 N N . HIS A 1 177 ? -37.069 2.555 -6.586 1.00 25.12 177 HIS X N 1
ATOM 1307 C CA . HIS A 1 177 ? -35.797 1.894 -6.339 1.00 28.11 177 HIS X CA 1
ATOM 1308 C C . HIS A 1 177 ? -36.050 0.530 -5.699 1.00 31.75 177 HIS X C 1
ATOM 1309 O O . HIS A 1 177 ? -37.003 0.363 -4.934 1.00 27.82 177 HIS X O 1
ATOM 1316 N N . PRO A 1 178 ? -35.230 -0.469 -6.016 1.00 27.98 178 PRO X N 1
ATOM 1317 C CA . PRO A 1 178 ? -35.448 -1.807 -5.439 1.00 31.47 178 PRO X CA 1
ATOM 1318 C C . PRO A 1 178 ? -35.509 -1.831 -3.919 1.00 37.15 178 PRO X C 1
ATOM 1319 O O . PRO A 1 178 ? -36.190 -2.693 -3.355 1.00 39.25 178 PRO X O 1
ATOM 1323 N N . ASP A 1 179 ? -34.822 -0.917 -3.238 1.00 30.67 179 ASP X N 1
ATOM 1324 C CA . ASP A 1 179 ? -34.887 -0.830 -1.786 1.00 37.89 179 ASP X CA 1
ATOM 1325 C C . ASP A 1 179 ? -36.110 -0.071 -1.292 1.00 38.65 179 ASP X C 1
ATOM 1326 O O . ASP A 1 179 ? -36.217 0.168 -0.086 1.00 33.78 179 ASP X O 1
ATOM 1331 N N . ARG A 1 180 ? -37.003 0.342 -2.192 1.00 33.09 180 ARG X N 1
ATOM 1332 C CA . ARG A 1 180 ? -38.252 1.010 -1.821 1.00 39.14 180 ARG X CA 1
ATOM 1333 C C . ARG A 1 180 ? -37.997 2.232 -0.942 1.00 37.43 180 ARG X C 1
ATOM 1334 O O . ARG A 1 180 ? -38.731 2.492 0.013 1.00 41.68 180 ARG X O 1
ATOM 1342 N N . ASN A 1 181 ? -36.940 2.989 -1.251 1.00 34.04 181 ASN X N 1
ATOM 1343 C CA . ASN A 1 181 ? -36.615 4.208 -0.504 1.00 30.69 181 ASN X CA 1
ATOM 1344 C C . ASN A 1 181 ? -36.509 5.407 -1.436 1.00 33.85 181 ASN X C 1
ATOM 1345 O O . ASN A 1 181 ? -35.660 6.293 -1.255 1.00 30.81 181 ASN X O 1
ATOM 1350 N N . GLY A 1 182 ? -37.363 5.453 -2.452 1.00 30.14 182 GLY X N 1
ATOM 1351 C CA . GLY A 1 182 ? -37.369 6.569 -3.372 1.00 29.59 182 GLY X CA 1
ATOM 1352 C C . GLY A 1 182 ? -37.571 6.128 -4.806 1.00 28.69 182 GLY X C 1
ATOM 1353 O O . GLY A 1 182 ? -37.609 4.928 -5.093 1.00 29.81 182 GLY X O 1
ATOM 1354 N N . PHE A 1 183 ? -37.697 7.092 -5.712 1.00 25.32 183 PHE X N 1
ATOM 1355 C CA . PHE A 1 183 ? -37.854 6.826 -7.132 1.00 26.37 183 PHE X CA 1
ATOM 1356 C C . PHE A 1 183 ? -36.560 7.144 -7.875 1.00 24.39 183 PHE X C 1
ATOM 1357 O O . PHE A 1 183 ? -35.739 7.958 -7.431 1.00 21.70 183 PHE X O 1
ATOM 1365 N N . VAL A 1 184 ? -36.396 6.492 -9.025 1.00 21.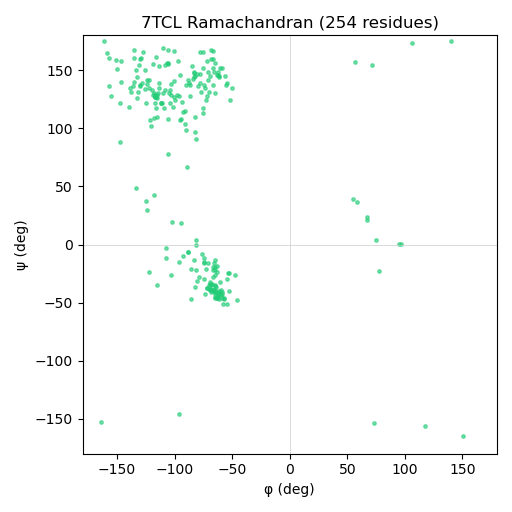36 184 VAL X N 1
ATOM 1366 C CA . VAL A 1 184 ? -35.245 6.683 -9.898 1.00 20.59 184 VAL X CA 1
ATOM 1367 C C . VAL A 1 184 ? -35.741 6.801 -11.334 1.00 21.19 184 VAL X C 1
ATOM 1368 O O . VAL A 1 184 ? -36.893 6.486 -11.650 1.00 20.76 184 VAL X O 1
ATOM 1372 N N . ILE A 1 185 ? -34.838 7.235 -12.205 1.00 19.07 185 ILE X N 1
ATOM 1373 C CA . ILE A 1 185 ? -35.101 7.369 -13.629 1.00 18.96 185 ILE X CA 1
ATOM 1374 C C . ILE A 1 185 ? -34.421 6.222 -14.347 1.00 19.60 185 ILE X C 1
ATOM 1375 O O . ILE A 1 185 ? -33.239 5.938 -14.102 1.00 19.98 185 ILE X O 1
ATOM 1380 N N . ARG A 1 186 ? -35.153 5.582 -15.248 1.00 16.28 186 ARG X N 1
ATOM 1381 C CA . ARG A 1 186 ? -34.595 4.620 -16.188 1.00 21.51 186 ARG X CA 1
ATOM 1382 C C . ARG A 1 186 ? -34.771 5.221 -17.581 1.00 23.21 186 ARG X C 1
ATOM 1383 O O . ARG A 1 186 ? -35.900 5.344 -18.072 1.00 23.48 186 ARG X O 1
ATOM 1391 N N . TYR A 1 187 ? -33.663 5.622 -18.204 1.00 19.30 187 TYR X N 1
ATOM 1392 C CA . TYR A 1 187 ? -33.712 6.282 -19.508 1.00 23.09 187 TYR X CA 1
ATOM 1393 C C . TYR A 1 187 ? -32.471 5.893 -20.296 1.00 24.02 187 TYR X C 1
ATOM 1394 O O . TYR A 1 187 ? -31.376 5.818 -19.736 1.00 21.09 187 TYR X O 1
ATOM 1403 N N . ASN A 1 188 ? -32.651 5.645 -21.590 1.00 22.71 188 ASN X N 1
ATOM 1404 C CA . ASN A 1 188 ? -31.551 5.422 -22.530 1.00 21.92 188 ASN X CA 1
ATOM 1405 C C . ASN A 1 188 ? -31.630 6.532 -23.566 1.00 21.59 188 ASN X C 1
ATOM 1406 O O . ASN A 1 188 ? -32.536 6.539 -24.407 1.00 21.94 188 ASN X O 1
ATOM 1411 N N . GLU A 1 189 ? -30.674 7.450 -23.505 1.00 17.79 189 GLU X N 1
ATOM 1412 C CA . GLU A 1 189 ? -30.640 8.602 -24.387 1.00 20.09 189 GLU X CA 1
ATOM 1413 C C . GLU A 1 189 ? -30.409 8.158 -25.841 1.00 20.39 189 GLU X C 1
ATOM 1414 O O . GLU A 1 189 ? -29.755 7.146 -26.084 1.00 18.95 189 GLU X O 1
ATOM 1420 N N . PRO A 1 190 ? -30.946 8.887 -26.826 1.00 27.16 190 PRO X N 1
ATOM 1421 C CA . PRO A 1 190 ? -30.642 8.546 -28.223 1.00 21.56 190 PRO X CA 1
ATOM 1422 C C . PRO A 1 190 ? -29.180 8.791 -28.547 1.00 24.02 190 PRO X C 1
ATOM 1423 O O . PRO A 1 190 ? -28.520 9.653 -27.963 1.00 22.90 190 PRO X O 1
ATOM 1427 N N . ALA A 1 191 ? -28.684 8.025 -29.507 1.00 25.01 191 ALA X N 1
ATOM 1428 C CA . ALA A 1 191 ? -27.342 8.201 -30.030 1.00 24.98 191 ALA X CA 1
ATOM 1429 C C . ALA A 1 191 ? -27.406 9.026 -31.307 1.00 30.62 191 ALA X C 1
ATOM 1430 O O . ALA A 1 191 ? -28.449 9.122 -31.951 1.00 34.43 191 ALA X O 1
ATOM 1432 N N . VAL A 1 192 ? -26.282 9.642 -31.654 1.00 26.69 192 VAL X N 1
ATOM 1433 C CA . VAL A 1 192 ? -26.178 10.357 -32.922 1.00 34.73 192 VAL X CA 1
ATOM 1434 C C . VAL A 1 192 ? -25.318 9.538 -33.880 1.00 35.44 192 VAL X C 1
ATOM 1435 O O . VAL A 1 192 ? -24.246 9.059 -33.503 1.00 37.23 192 VAL X O 1
ATOM 1439 N N . HIS A 1 201 ? -38.284 1.802 -34.878 1.00 52.05 201 HIS X N 1
ATOM 1440 C CA . HIS A 1 201 ? -37.462 2.911 -34.390 1.00 53.31 201 HIS X CA 1
ATOM 1441 C C . HIS A 1 201 ? -36.676 2.503 -33.135 1.00 46.33 201 HIS X C 1
ATOM 1442 O O . HIS A 1 201 ? -37.092 1.605 -32.397 1.00 47.70 201 HIS X O 1
ATOM 1444 N N . ALA A 1 202 ? -35.534 3.157 -32.897 1.00 43.27 202 ALA X N 1
ATOM 1445 C CA . ALA A 1 202 ? -34.697 2.776 -31.763 1.00 35.65 202 ALA X CA 1
ATOM 1446 C C . ALA A 1 202 ? -35.352 3.136 -30.437 1.00 36.83 202 ALA X C 1
ATOM 1447 O O . ALA A 1 202 ? -35.154 2.430 -29.441 1.00 31.14 202 ALA X O 1
ATOM 1449 N N . ILE A 1 203 ? -36.123 4.224 -30.397 1.00 33.56 203 ILE X N 1
ATOM 1450 C CA . ILE A 1 203 ? -36.790 4.662 -29.174 1.00 34.49 203 ILE X CA 1
ATOM 1451 C C . ILE A 1 203 ? -38.221 5.064 -29.512 1.00 35.43 203 ILE X C 1
ATOM 1452 O O . ILE A 1 203 ? -38.468 5.728 -30.525 1.00 34.03 203 ILE X O 1
ATOM 1457 N N . GLU A 1 204 ? -39.172 4.645 -28.680 1.00 28.22 204 GLU X N 1
ATOM 1458 C CA . GLU A 1 204 ? -40.573 4.970 -28.919 1.00 31.52 204 GLU X CA 1
ATOM 1459 C C . GLU A 1 204 ? -41.234 5.312 -27.594 1.00 30.34 204 GLU X C 1
ATOM 1460 O O . GLU A 1 204 ? -41.279 4.478 -26.684 1.00 29.46 204 GLU X O 1
ATOM 1466 N N . TYR A 1 205 ? -41.722 6.545 -27.479 1.00 25.05 205 TYR X N 1
ATOM 1467 C CA . TYR A 1 205 ? -42.315 7.034 -26.241 1.00 28.52 205 TYR X CA 1
ATOM 1468 C C . TYR A 1 205 ? -43.802 6.697 -26.204 1.00 28.21 205 TYR X C 1
ATOM 1469 O O . TYR A 1 205 ? -44.488 6.781 -27.225 1.00 32.96 205 TYR X O 1
ATOM 1478 N N . HIS A 1 206 ? -44.298 6.321 -25.025 1.00 28.11 206 HIS X N 1
ATOM 1479 C CA . HIS A 1 206 ? -45.709 6.004 -24.840 1.00 28.16 206 HIS X CA 1
ATOM 1480 C C . HIS A 1 206 ? -46.330 6.951 -23.827 1.00 32.93 206 HIS X C 1
ATOM 1481 O O . HIS A 1 206 ? -45.640 7.487 -22.953 1.00 28.11 206 HIS X O 1
ATOM 1488 N N . ASN A 1 207 ? -47.649 7.124 -23.940 1.00 29.75 207 ASN X N 1
ATOM 1489 C CA . ASN A 1 207 ? -48.469 7.889 -23.005 1.00 30.41 207 ASN X CA 1
ATOM 1490 C C . ASN A 1 207 ? -48.150 9.376 -23.031 1.00 37.64 207 ASN X C 1
ATOM 1491 O O . ASN A 1 207 ? -48.390 10.086 -22.053 1.00 47.37 207 ASN X O 1
ATOM 1496 N N . ILE A 1 208 ? -47.603 9.856 -24.137 1.00 38.74 208 ILE X N 1
ATOM 1497 C CA . ILE A 1 208 ? -47.388 11.275 -24.365 1.00 41.17 208 ILE X CA 1
ATOM 1498 C C . ILE A 1 208 ? -47.830 11.573 -25.787 1.00 40.57 208 ILE X C 1
ATOM 1499 O O . ILE A 1 208 ? -47.616 10.763 -26.697 1.00 41.09 208 ILE X O 1
ATOM 1504 N N . ASN A 1 209 ? -48.484 12.713 -25.965 1.00 44.23 209 ASN X N 1
ATOM 1505 C CA . ASN A 1 209 ? -48.929 13.162 -27.272 1.00 48.88 209 ASN X CA 1
ATOM 1506 C C . ASN A 1 209 ? -47.752 13.137 -28.241 1.00 46.93 209 ASN X C 1
ATOM 1507 O O . ASN A 1 209 ? -46.708 13.745 -27.952 1.00 41.05 209 ASN X O 1
ATOM 1512 N N . PRO A 1 210 ? -47.864 12.435 -29.381 1.00 46.16 210 PRO X N 1
ATOM 1513 C CA . PRO A 1 210 ? -46.770 12.427 -30.364 1.00 44.02 210 PRO X CA 1
ATOM 1514 C C . PRO A 1 210 ? -46.350 13.832 -30.775 1.00 47.18 210 PRO X C 1
ATOM 1515 O O . PRO A 1 210 ? -45.212 14.054 -31.203 1.00 46.05 210 PRO X O 1
ATOM 1519 N N . ASP A 1 211 ? -47.271 14.792 -30.631 1.00 48.13 211 ASP X N 1
ATOM 1520 C CA . ASP A 1 211 ? -46.971 16.188 -30.930 1.00 50.10 211 ASP X CA 1
ATOM 1521 C C . ASP A 1 211 ? -45.961 16.789 -29.964 1.00 48.00 211 ASP X C 1
ATOM 1522 O O . ASP A 1 211 ? -45.305 17.776 -30.310 1.00 43.75 211 ASP X O 1
ATOM 1527 N N . GLN A 1 212 ? -45.810 16.209 -28.776 1.00 44.87 212 GLN X N 1
ATOM 1528 C CA . GLN A 1 212 ? -44.976 16.768 -27.726 1.00 37.24 212 GLN X CA 1
ATOM 1529 C C . GLN A 1 212 ? -43.689 15.977 -27.513 1.00 36.57 212 GLN X C 1
ATOM 1530 O O . GLN A 1 212 ? -42.862 16.374 -26.685 1.00 29.55 212 GLN X O 1
ATOM 1536 N N . VAL A 1 213 ? -43.499 14.873 -28.241 1.00 31.96 213 VAL X N 1
ATOM 1537 C CA . VAL A 1 213 ? -42.395 13.964 -27.947 1.00 31.77 213 VAL X CA 1
ATOM 1538 C C . VAL A 1 213 ? -41.055 14.646 -28.192 1.00 33.99 213 VAL X C 1
ATOM 1539 O O . VAL A 1 213 ? -40.144 14.565 -27.357 1.00 27.96 213 VAL X O 1
ATOM 1543 N N . ALA A 1 214 ? -40.917 15.334 -29.337 1.00 26.74 214 ALA X N 1
ATOM 1544 C CA . ALA A 1 214 ? -39.647 15.975 -29.678 1.00 27.62 214 ALA X CA 1
ATOM 1545 C C . ALA A 1 214 ? -39.209 16.944 -28.596 1.00 23.32 214 ALA X C 1
ATOM 1546 O O . ALA A 1 214 ? -38.048 16.936 -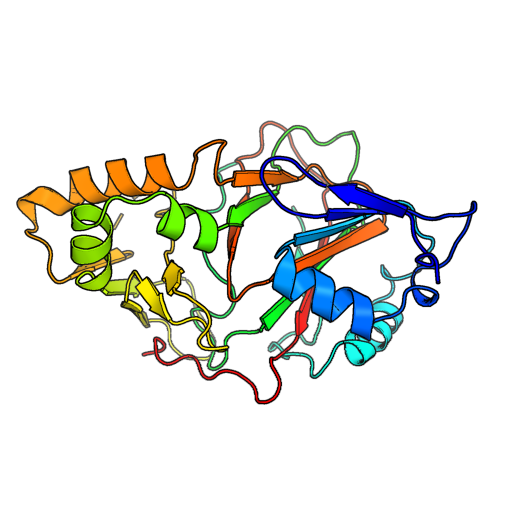28.175 1.00 27.48 214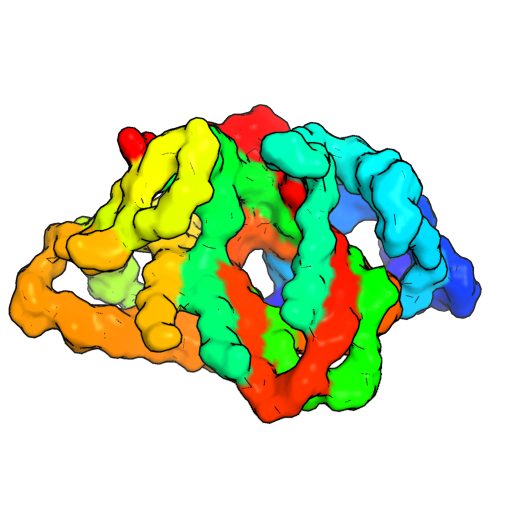 ALA X O 1
ATOM 1548 N N . GLU A 1 215 ? -40.130 17.786 -28.117 1.00 27.00 215 GLU X N 1
ATOM 1549 C CA . GLU A 1 215 ? -39.759 18.759 -27.096 1.00 27.45 215 GLU X CA 1
ATOM 1550 C C . GLU A 1 215 ? -39.518 18.086 -25.748 1.00 27.55 215 GLU X C 1
ATOM 1551 O O . GLU A 1 215 ? -38.642 18.511 -24.980 1.00 22.58 215 GLU X O 1
ATOM 1557 N N . PHE A 1 216 ? -40.307 17.063 -25.421 1.00 22.01 216 PHE X N 1
ATOM 1558 C CA . PHE A 1 216 ? -40.031 16.352 -24.178 1.00 25.44 216 PHE X CA 1
ATOM 1559 C C . PHE A 1 216 ? -38.626 15.763 -24.199 1.00 24.92 216 PHE X C 1
ATOM 1560 O O . PHE A 1 216 ? -37.893 15.833 -23.208 1.00 22.59 216 PHE X O 1
ATOM 1568 N N . GLN A 1 217 ? -38.236 15.174 -25.324 1.00 22.33 217 GLN X N 1
ATOM 1569 C CA . GLN A 1 217 ? -36.900 14.603 -25.433 1.00 26.36 217 GLN X CA 1
ATOM 1570 C C . GLN A 1 217 ? -35.829 15.672 -25.262 1.00 24.84 217 GLN X C 1
ATOM 1571 O O . GLN A 1 217 ? -34.848 15.473 -24.533 1.00 24.41 217 GLN X O 1
ATOM 1577 N N . GLN A 1 218 ? -35.991 16.813 -25.945 1.00 24.35 218 GLN X N 1
ATOM 1578 C CA . GLN A 1 218 ? -35.089 17.942 -25.732 1.00 25.94 218 GLN X CA 1
ATOM 1579 C C . GLN A 1 218 ? -35.018 18.329 -24.261 1.00 22.18 218 GLN X C 1
ATOM 1580 O O . GLN A 1 218 ? -33.928 18.503 -23.702 1.00 25.69 218 GLN X O 1
ATOM 1586 N N . ASP A 1 219 ? -36.180 18.518 -23.633 1.00 23.38 219 ASP X N 1
ATOM 1587 C CA . ASP A 1 219 ? -36.206 19.020 -22.262 1.00 21.57 219 ASP X CA 1
ATOM 1588 C C . ASP A 1 219 ? -35.613 18.012 -21.286 1.00 19.94 219 ASP X C 1
ATOM 1589 O O . ASP A 1 219 ? -34.893 18.392 -20.355 1.00 20.94 219 ASP X O 1
ATOM 1594 N N . PHE A 1 220 ? -35.912 16.727 -21.474 1.00 21.60 220 PHE X N 1
ATOM 1595 C CA . PHE A 1 220 ? -35.456 15.726 -20.508 1.00 20.26 220 PHE X CA 1
ATOM 1596 C C . PHE A 1 220 ? -33.948 15.499 -20.609 1.00 19.86 220 PHE X C 1
ATOM 1597 O O . PHE A 1 220 ? -33.273 15.327 -19.588 1.00 20.51 220 PHE X O 1
ATOM 1605 N N . ILE A 1 221 ? -33.389 15.526 -21.824 1.00 17.50 221 ILE X N 1
ATOM 1606 C CA . ILE A 1 221 ? -31.941 15.376 -21.952 1.00 19.79 221 ILE X CA 1
ATOM 1607 C C . ILE A 1 221 ? -31.229 16.575 -21.335 1.00 23.99 221 ILE X C 1
ATOM 1608 O O . ILE A 1 221 ? -30.186 16.430 -20.681 1.00 22.52 221 ILE X O 1
ATOM 1613 N N . ASN A 1 222 ? -31.778 17.778 -21.534 1.00 21.80 222 ASN X N 1
ATOM 1614 C CA . ASN A 1 222 ? -31.208 18.967 -20.902 1.00 24.03 222 ASN X CA 1
ATOM 1615 C C . ASN A 1 222 ? -31.205 18.837 -19.384 1.00 22.79 222 ASN X C 1
ATOM 1616 O O . ASN A 1 222 ? -30.247 19.251 -18.718 1.00 22.20 222 ASN X O 1
ATOM 1621 N N . ILE A 1 223 ? -32.271 18.259 -18.825 1.00 19.32 223 ILE X N 1
ATOM 1622 C CA . ILE A 1 223 ? -32.369 18.080 -17.376 1.00 21.37 223 ILE X CA 1
ATOM 1623 C C . ILE A 1 223 ? -31.293 17.120 -16.876 1.00 19.43 223 ILE X C 1
ATOM 1624 O O . ILE A 1 223 ? -30.671 17.350 -15.832 1.00 20.74 223 ILE X O 1
ATOM 1629 N N . LEU A 1 224 ? -31.058 16.026 -17.606 1.00 20.86 224 LEU X N 1
ATOM 1630 C CA . LEU A 1 224 ? -30.046 15.057 -17.173 1.00 18.86 224 LEU X CA 1
ATOM 1631 C C . LEU A 1 224 ? -28.627 15.616 -17.308 1.00 23.86 224 LEU X C 1
ATOM 1632 O O . LEU A 1 224 ? -27.764 15.338 -16.462 1.00 19.63 224 LEU X O 1
ATOM 1637 N N . TYR A 1 225 ? -28.352 16.372 -18.376 1.00 17.46 225 TYR X N 1
ATOM 1638 C CA . TYR A 1 225 ? -27.037 17.003 -18.563 1.00 21.48 225 TYR X CA 1
ATOM 1639 C C . TYR A 1 225 ? -27.041 18.388 -17.911 1.00 26.00 225 TYR X C 1
ATOM 1640 O O . TYR A 1 225 ? -26.988 19.437 -18.562 1.00 33.09 225 TYR X O 1
ATOM 1649 N N . ASP A 1 226 ? -27.146 18.368 -16.597 1.00 26.55 226 ASP X N 1
ATOM 1650 C CA . ASP A 1 226 ? -27.225 19.556 -15.763 1.00 23.51 226 ASP X CA 1
ATOM 1651 C C . ASP A 1 226 ? -26.169 19.399 -14.679 1.00 23.56 226 ASP X C 1
ATOM 1652 O O . ASP A 1 226 ? -25.968 18.293 -14.163 1.00 18.25 226 ASP X O 1
ATOM 1657 N N . LYS A 1 227 ? -25.465 20.493 -14.360 1.00 18.99 227 LYS X N 1
ATOM 1658 C CA . LYS A 1 227 ? -24.389 20.418 -13.376 1.00 24.63 227 LYS X CA 1
ATOM 1659 C C . LYS A 1 227 ? -24.887 20.030 -11.990 1.00 21.28 227 LYS X C 1
ATOM 1660 O O . LYS A 1 227 ? -24.087 19.603 -11.161 1.00 20.37 227 LYS X O 1
ATOM 1662 N N . ARG A 1 228 ? -26.182 20.161 -11.711 1.00 23.16 228 ARG X N 1
ATOM 1663 C CA . ARG A 1 228 ? -26.702 19.664 -10.439 1.00 21.01 228 ARG X CA 1
ATOM 1664 C C . ARG A 1 228 ? -26.801 18.143 -10.410 1.00 21.90 228 ARG X C 1
ATOM 1665 O O . ARG A 1 228 ? -26.991 17.565 -9.338 1.00 23.02 228 ARG X O 1
ATOM 1673 N N . HIS A 1 229 ? -26.727 17.481 -11.560 1.00 19.09 229 HIS X N 1
ATOM 1674 C CA . HIS A 1 229 ? -27.038 16.062 -11.636 1.00 22.73 229 HIS X CA 1
ATOM 1675 C C . HIS A 1 229 ? -25.909 15.197 -12.173 1.00 23.95 229 HIS X C 1
ATOM 1676 O O . HIS A 1 229 ? -25.902 13.991 -11.903 1.00 21.84 229 HIS X O 1
ATOM 1683 N N . LEU A 1 230 ? -24.983 15.758 -12.935 1.00 19.16 230 LEU X N 1
ATOM 1684 C CA . LEU A 1 230 ? -24.021 14.976 -13.692 1.00 18.69 230 LEU X CA 1
ATOM 1685 C C . LEU A 1 230 ? -22.616 15.200 -13.154 1.00 23.46 230 LEU X C 1
ATOM 1686 O O . LEU A 1 230 ? -22.202 16.343 -12.912 1.00 18.86 230 LEU X O 1
ATOM 1691 N N . TYR A 1 231 ? -21.885 14.102 -12.993 1.00 21.17 231 TYR X N 1
ATOM 1692 C CA . TYR A 1 231 ? -20.457 14.134 -12.693 1.00 23.59 231 TYR X CA 1
ATOM 1693 C C . TYR A 1 231 ? -19.703 13.460 -13.832 1.00 20.64 231 TYR X C 1
ATOM 1694 O O . TYR A 1 231 ? -20.069 12.358 -14.259 1.00 19.04 231 TYR X O 1
ATOM 1703 N N . ALA A 1 232 ? -18.662 14.131 -14.333 1.00 22.37 232 ALA X N 1
ATOM 1704 C CA . ALA A 1 232 ? -17.844 13.636 -15.437 1.00 23.25 232 ALA X CA 1
ATOM 1705 C C . ALA A 1 232 ? -16.474 13.245 -14.896 1.00 23.84 232 ALA X C 1
ATOM 1706 O O . ALA A 1 232 ? -15.747 14.102 -14.384 1.00 22.66 232 ALA X O 1
ATOM 1708 N N . HIS A 1 233 ? -16.119 11.964 -15.006 1.00 18.22 233 HIS X N 1
ATOM 1709 C CA . HIS A 1 233 ? -14.927 11.436 -14.352 1.00 21.24 233 HIS X CA 1
ATOM 1710 C C . HIS A 1 233 ? -13.769 11.329 -15.341 1.00 22.74 233 HIS X C 1
ATOM 1711 O O . HIS A 1 233 ? -13.891 10.655 -16.368 1.00 21.09 233 HIS X O 1
ATOM 1718 N N . ALA A 1 234 ? -12.642 11.966 -15.015 1.00 20.90 234 ALA X N 1
ATOM 1719 C CA . ALA A 1 234 ? -11.398 11.773 -15.757 1.00 25.35 234 ALA X CA 1
ATOM 1720 C C . ALA A 1 234 ? -10.580 10.680 -15.066 1.00 23.23 234 ALA X C 1
ATOM 1721 O O . ALA A 1 234 ? -10.251 10.796 -13.881 1.00 22.21 234 ALA X O 1
ATOM 1723 N N . TRP A 1 235 ? -10.252 9.632 -15.805 1.00 23.35 235 TRP X N 1
ATOM 1724 C CA . TRP A 1 235 ? -9.647 8.441 -15.232 1.00 25.76 235 TRP X CA 1
ATOM 1725 C C . TRP A 1 235 ? -8.162 8.621 -14.939 1.00 25.32 235 TRP X C 1
ATOM 1726 O O . TRP A 1 235 ? -7.440 9.305 -15.662 1.00 22.82 235 TRP X O 1
ATOM 1737 N N . LYS A 1 236 ? -7.705 7.960 -13.882 1.00 24.05 236 LYS X N 1
ATOM 1738 C CA . LYS A 1 236 ? -6.288 7.741 -13.646 1.00 24.96 236 LYS X CA 1
ATOM 1739 C C . LYS A 1 236 ? -6.045 6.251 -13.458 1.00 25.32 236 LYS X C 1
ATOM 1740 O O . LYS A 1 236 ? -6.920 5.526 -12.978 1.00 22.23 236 LYS X O 1
ATOM 1746 N N . LYS A 1 237 ? -4.844 5.801 -13.832 1.00 29.17 237 LYS X N 1
ATOM 1747 C CA . LYS A 1 237 ? -4.507 4.385 -13.709 1.00 25.64 237 LYS X CA 1
ATOM 1748 C C . LYS A 1 237 ? -4.706 3.900 -12.281 1.00 26.87 237 LYS X C 1
ATOM 1749 O O . LYS A 1 237 ? -4.342 4.582 -11.320 1.00 27.23 237 LYS X O 1
ATOM 1755 N N . SER A 1 238 ? -5.295 2.708 -12.152 1.00 22.14 238 SER X N 1
ATOM 1756 C CA . SER A 1 238 ? -5.600 2.021 -10.897 1.00 24.55 238 SER X CA 1
ATOM 1757 C C . SER A 1 238 ? -6.782 2.609 -10.141 1.00 22.99 238 SER X C 1
ATOM 1758 O O . SER A 1 238 ? -7.070 2.140 -9.035 1.00 29.07 238 SER X O 1
ATOM 1761 N N . ASP A 1 239 ? -7.474 3.611 -10.684 1.00 21.85 239 ASP X N 1
ATOM 1762 C CA . ASP A 1 239 ? -8.798 3.953 -10.175 1.00 20.75 239 ASP X CA 1
ATOM 1763 C C . ASP A 1 239 ? -9.648 2.689 -10.091 1.00 22.42 239 ASP X C 1
ATOM 1764 O O . ASP A 1 239 ? -9.665 1.867 -11.013 1.00 22.55 239 ASP X O 1
ATOM 1769 N N . LEU A 1 240 ? -10.341 2.527 -8.975 1.00 22.07 240 LEU X N 1
ATOM 1770 C CA . LEU A 1 240 ? -11.470 1.614 -8.888 1.00 21.74 240 LEU X CA 1
ATOM 1771 C C . LEU A 1 240 ? -12.704 2.454 -8.604 1.00 21.95 240 LEU X C 1
ATOM 1772 O O . LEU A 1 240 ? -12.759 3.140 -7.575 1.00 23.87 240 LEU X O 1
ATOM 1777 N N . VAL A 1 241 ? -13.670 2.437 -9.527 1.00 21.19 241 VAL X N 1
ATOM 1778 C CA . VAL A 1 241 ? -14.900 3.220 -9.404 1.00 20.42 241 VAL X CA 1
ATOM 1779 C C . VAL A 1 241 ? -16.067 2.271 -9.162 1.00 21.35 241 VAL X C 1
ATOM 1780 O O . VAL A 1 241 ? -16.226 1.278 -9.880 1.00 20.75 241 VAL X O 1
ATOM 1784 N N . ILE A 1 242 ? -16.872 2.571 -8.144 1.00 19.73 242 ILE X N 1
ATOM 1785 C CA . ILE A 1 242 ? -18.031 1.761 -7.764 1.00 24.48 242 ILE X CA 1
ATOM 1786 C C . ILE A 1 242 ? -19.286 2.562 -8.068 1.00 20.40 242 ILE X C 1
ATOM 1787 O O . ILE A 1 242 ? -19.483 3.646 -7.505 1.00 17.85 242 ILE X O 1
ATOM 1792 N N . VAL A 1 243 ? -20.159 2.009 -8.909 1.00 20.21 243 VAL X N 1
ATOM 1793 C CA . VAL A 1 243 ? -21.330 2.712 -9.423 1.00 20.80 243 VAL X CA 1
ATOM 1794 C C . VAL A 1 243 ? -22.599 2.032 -8.924 1.00 21.98 243 VAL X C 1
ATOM 1795 O O . VAL A 1 243 ? -22.769 0.820 -9.098 1.00 19.83 243 VAL X O 1
ATOM 1799 N N . ASP A 1 244 ? -23.508 2.820 -8.349 1.00 19.21 244 ASP X N 1
ATOM 1800 C CA . ASP A 1 244 ? -24.835 2.337 -7.950 1.00 20.30 244 ASP X CA 1
ATOM 1801 C C . ASP A 1 244 ? -25.717 2.331 -9.195 1.00 22.03 244 ASP X C 1
ATOM 1802 O O . ASP A 1 244 ? -26.379 3.318 -9.513 1.00 20.09 244 ASP X O 1
ATOM 1807 N N . ASN A 1 245 ? -25.733 1.195 -9.904 1.00 19.20 245 ASN X N 1
ATOM 1808 C CA . ASN A 1 245 ? -26.477 1.071 -11.163 1.00 17.92 245 ASN X CA 1
ATOM 1809 C C . ASN A 1 245 ? -27.984 1.195 -10.976 1.00 21.80 245 ASN X C 1
ATOM 1810 O O . ASN A 1 245 ? -28.699 1.481 -11.954 1.00 19.26 245 ASN X O 1
ATOM 1815 N N . PHE A 1 246 ? -28.479 0.999 -9.750 1.00 19.16 246 PHE X N 1
ATOM 1816 C CA . PHE A 1 246 ? -29.905 1.165 -9.478 1.00 21.26 246 PHE X CA 1
ATOM 1817 C C . PHE A 1 246 ? -30.303 2.638 -9.432 1.00 22.72 246 PHE X C 1
ATOM 1818 O O . PHE A 1 246 ? -31.444 2.978 -9.768 1.00 24.23 246 PHE X O 1
ATOM 1826 N N . SER A 1 247 ? -29.380 3.526 -9.039 1.00 19.64 247 SER X N 1
ATOM 1827 C CA . SER A 1 247 ? -29.690 4.943 -8.864 1.00 22.08 247 SER X CA 1
ATOM 1828 C C . SER A 1 247 ? -29.186 5.830 -9.992 1.00 24.27 247 SER X C 1
ATOM 1829 O O . SER A 1 247 ? -29.749 6.911 -10.220 1.00 19.12 247 SER X O 1
ATOM 1832 N N . LEU A 1 248 ? -28.131 5.420 -10.683 1.00 16.63 248 LEU X N 1
ATOM 1833 C CA . LEU A 1 248 ? -27.482 6.270 -11.663 1.00 18.42 248 LEU X CA 1
ATOM 1834 C C . LEU A 1 248 ? -27.784 5.805 -13.077 1.00 17.50 248 LEU X C 1
ATOM 1835 O O . LEU A 1 248 ? -28.110 4.639 -13.324 1.00 17.01 248 LEU X O 1
ATOM 1840 N N . LEU A 1 249 ? -27.670 6.749 -14.003 1.00 16.97 249 LEU X N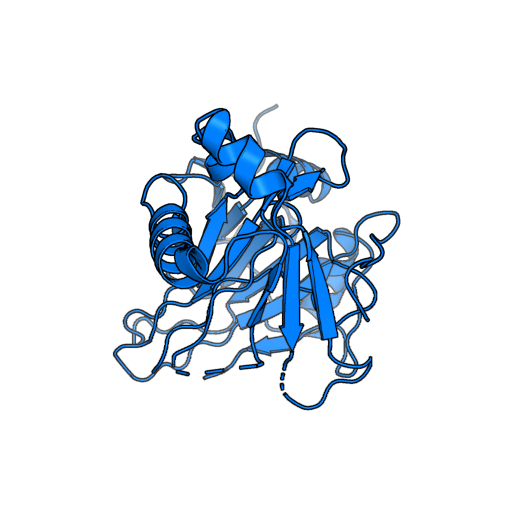 1
ATOM 1841 C CA . LEU A 1 249 ? -27.394 6.470 -15.404 1.00 16.56 249 LEU X CA 1
ATOM 1842 C C . LEU A 1 249 ? -25.942 6.848 -15.666 1.00 17.38 249 LEU X C 1
ATOM 1843 O O . LEU A 1 249 ? -25.363 7.660 -14.937 1.00 17.78 249 LEU X O 1
ATOM 1848 N N . HIS A 1 250 ? -25.350 6.249 -16.701 1.00 15.57 250 HIS X N 1
ATOM 1849 C CA . HIS A 1 250 ? -23.957 6.544 -17.023 1.00 17.01 250 HIS X CA 1
ATOM 1850 C C . HIS A 1 250 ? -23.742 6.479 -18.533 1.00 17.44 250 HIS X C 1
ATOM 1851 O O . HIS A 1 250 ? -24.513 5.859 -19.276 1.00 15.79 250 HIS X O 1
ATOM 1858 N N . GLY A 1 251 ? -22.679 7.148 -18.977 1.00 17.10 251 GLY X N 1
ATOM 1859 C CA . GLY A 1 251 ? -22.402 7.276 -20.401 1.00 17.58 251 GLY X CA 1
ATOM 1860 C C . GLY A 1 251 ? -20.970 7.731 -20.616 1.00 20.81 251 GLY X C 1
ATOM 1861 O O . GLY A 1 251 ? -20.125 7.481 -19.767 1.00 17.97 251 GLY X O 1
ATOM 1862 N N . ARG A 1 252 ? -20.675 8.420 -21.716 1.00 18.47 252 ARG X N 1
ATOM 1863 C CA . ARG A 1 252 ? -19.325 8.918 -21.899 1.00 20.90 252 ARG X CA 1
ATOM 1864 C C . ARG A 1 252 ? -19.402 10.089 -22.853 1.00 20.85 252 ARG X C 1
ATOM 1865 O O . ARG A 1 252 ? -20.130 10.025 -23.844 1.00 20.95 252 ARG X O 1
ATOM 1873 N N . GLU A 1 253 ? -18.673 11.152 -22.535 1.00 17.05 253 GLU X N 1
ATOM 1874 C CA . GLU A 1 253 ? -18.511 12.249 -23.482 1.00 24.91 253 GLU X CA 1
ATOM 1875 C C . GLU A 1 253 ? -17.848 11.755 -24.765 1.00 24.12 253 GLU X C 1
ATOM 1876 O O . GLU A 1 253 ? -17.058 10.801 -24.755 1.00 24.35 253 GLU X O 1
ATOM 1882 N N . GLY A 1 254 ? -18.163 12.433 -25.867 1.00 26.27 254 GLY X N 1
ATOM 1883 C CA . GLY A 1 254 ? -17.431 12.195 -27.098 1.00 30.77 254 GLY X CA 1
ATOM 1884 C C . GLY A 1 254 ? -15.966 12.557 -26.924 1.00 33.94 254 GLY X C 1
ATOM 1885 O O . GLY A 1 254 ? -15.618 13.465 -26.164 1.00 27.75 254 GLY X O 1
ATOM 1886 N N . PHE A 1 255 ? -15.099 11.795 -27.601 1.00 50.09 255 PHE X N 1
ATOM 1887 C CA . PHE A 1 255 ? -13.651 11.980 -27.532 1.00 43.36 255 PHE X CA 1
ATOM 1888 C C . PHE A 1 255 ? -13.205 13.019 -28.555 1.00 51.38 255 PHE X C 1
ATOM 1889 O O . PHE A 1 255 ? -13.633 12.996 -29.717 1.00 41.57 255 PHE X O 1
ATOM 1897 N N . THR A 1 256 ? -12.306 13.906 -28.134 1.00 58.72 256 THR X N 1
ATOM 1898 C CA . THR A 1 256 ? -11.678 14.839 -29.063 1.00 59.56 256 THR X CA 1
ATOM 1899 C C . THR A 1 256 ? -10.454 14.221 -29.754 1.00 62.43 256 THR X C 1
ATOM 1900 O O . THR A 1 256 ? -10.313 14.314 -30.977 1.00 60.18 256 THR X O 1
ATOM 1904 N N . SER A 1 257 ? -9.577 13.571 -28.995 1.00 52.42 257 SER X N 1
ATOM 1905 C CA . SER A 1 257 ? -8.363 12.974 -29.528 1.00 56.25 257 SER X CA 1
ATOM 1906 C C . SER A 1 257 ? -8.447 11.452 -29.491 1.00 53.95 257 SER X C 1
ATOM 1907 O O . SER A 1 257 ? -9.347 10.865 -28.887 1.00 51.09 257 SER X O 1
ATOM 1910 N N . LYS A 1 258 ? -7.487 10.811 -30.158 1.00 51.32 258 LYS X N 1
ATOM 1911 C CA . LYS A 1 258 ? -7.346 9.367 -30.039 1.00 50.01 258 LYS X CA 1
ATOM 1912 C C . LYS A 1 258 ? -7.006 8.998 -28.600 1.00 44.87 258 LYS X C 1
ATOM 1913 O O . LYS A 1 258 ? -6.317 9.736 -27.889 1.00 47.30 258 LYS X O 1
ATOM 1915 N N . SER A 1 259 ? -7.511 7.847 -28.169 1.00 50.24 259 SER X N 1
ATOM 1916 C CA . SER A 1 259 ? -7.432 7.421 -26.781 1.00 51.77 259 SER X CA 1
ATOM 1917 C C . SER A 1 259 ? -6.953 5.980 -26.703 1.00 47.77 259 SER X C 1
ATOM 1918 O O . SER A 1 259 ? -7.295 5.153 -27.554 1.00 51.81 259 SER X O 1
ATOM 1921 N N . GLU A 1 260 ? -6.161 5.680 -25.676 1.00 39.78 260 GLU X N 1
ATOM 1922 C CA . GLU A 1 260 ? -5.768 4.310 -25.376 1.00 43.29 260 GLU X CA 1
ATOM 1923 C C . GLU A 1 260 ? -6.364 3.827 -24.057 1.00 39.68 260 GLU X C 1
ATOM 1924 O O . GLU A 1 260 ? -5.836 2.888 -23.451 1.00 36.64 260 GLU X O 1
ATOM 1926 N N A ARG A 1 261 ? -7.448 4.455 -23.597 0.50 37.31 261 ARG X N 1
ATOM 1927 N N B ARG A 1 261 ? -7.450 4.451 -23.604 0.50 37.36 261 ARG X N 1
ATOM 1928 C CA A ARG A 1 261 ? -8.038 4.091 -22.315 0.50 34.09 261 ARG X CA 1
ATOM 1929 C CA B ARG A 1 261 ? -8.059 4.090 -22.332 0.50 34.18 261 ARG X CA 1
ATOM 1930 C C A ARG A 1 261 ? -8.435 2.620 -22.299 0.50 32.70 261 ARG X C 1
ATOM 1931 C C B ARG A 1 261 ? -8.436 2.613 -22.305 0.50 31.45 261 ARG X C 1
ATOM 1932 O O A ARG A 1 261 ? -8.940 2.083 -23.287 0.50 30.91 261 ARG X O 1
ATOM 1933 O O B ARG A 1 261 ? -8.925 2.062 -23.293 0.50 30.63 261 ARG X O 1
ATOM 1948 N N . HIS A 1 262 ? -8.191 1.969 -21.165 1.00 28.14 262 HIS X N 1
ATOM 1949 C CA . HIS A 1 262 ? -8.539 0.568 -20.968 1.00 27.96 262 HIS X CA 1
ATOM 1950 C C . HIS A 1 262 ? -9.162 0.436 -19.582 1.00 27.71 262 HIS X C 1
ATOM 1951 O O . HIS A 1 262 ? -8.454 0.532 -18.574 1.00 22.06 262 HIS X O 1
ATOM 1958 N N . LEU A 1 263 ? -10.476 0.216 -19.530 1.00 24.05 263 LEU X N 1
ATOM 1959 C CA . LEU A 1 263 ? -11.184 -0.058 -18.283 1.00 23.20 263 LEU X CA 1
ATOM 1960 C C . LEU A 1 263 ? -11.601 -1.521 -18.226 1.00 24.29 263 LEU X C 1
ATOM 1961 O O . LEU A 1 263 ? -11.799 -2.173 -19.257 1.00 23.82 263 LEU X O 1
ATOM 1966 N N . GLN A 1 264 ? -11.758 -2.027 -17.005 1.00 23.27 264 GLN X N 1
ATOM 1967 C CA . GLN A 1 264 ? -12.186 -3.401 -16.781 1.00 21.26 264 GLN X CA 1
ATOM 1968 C C . GLN A 1 264 ? -13.413 -3.381 -15.888 1.00 22.63 264 GLN X C 1
ATOM 1969 O O . GLN A 1 264 ? -13.353 -2.862 -14.766 1.00 20.26 264 GLN X O 1
ATOM 1975 N N . ARG A 1 265 ? -14.518 -3.942 -16.378 1.00 21.58 265 ARG X N 1
ATOM 1976 C CA . ARG A 1 265 ? -15.828 -3.787 -15.754 1.00 17.31 265 ARG X CA 1
ATOM 1977 C C . ARG A 1 265 ? -16.341 -5.118 -15.215 1.00 21.03 265 ARG X C 1
ATOM 1978 O O . ARG A 1 265 ? -16.369 -6.115 -15.941 1.00 19.85 265 ARG X O 1
ATOM 1986 N N . ILE A 1 266 ? -16.787 -5.116 -13.957 1.00 21.55 266 ILE X N 1
ATOM 1987 C CA . ILE A 1 266 ? -17.455 -6.258 -13.335 1.00 23.17 266 ILE X CA 1
ATOM 1988 C C . ILE A 1 266 ? -18.811 -5.801 -12.809 1.00 20.43 266 ILE X C 1
ATOM 1989 O O . ILE A 1 266 ? -18.921 -4.713 -12.237 1.00 20.98 266 ILE X O 1
ATOM 1994 N N . HIS A 1 267 ? -19.842 -6.629 -13.000 1.00 22.41 267 HIS X N 1
ATOM 1995 C CA . HIS A 1 267 ? -21.170 -6.373 -12.453 1.00 20.48 267 HIS X CA 1
ATOM 1996 C C . HIS A 1 267 ? -21.426 -7.253 -11.230 1.00 21.78 267 HIS X C 1
ATOM 1997 O O . HIS A 1 267 ? -21.159 -8.462 -11.258 1.00 19.98 267 HIS X O 1
ATOM 2004 N N . ILE A 1 268 ? -22.025 -6.658 -10.193 1.00 18.44 268 ILE X N 1
ATOM 2005 C CA . ILE A 1 268 ? -22.344 -7.349 -8.943 1.00 19.88 268 ILE X CA 1
ATOM 2006 C C . ILE A 1 268 ? -23.857 -7.345 -8.755 1.00 21.00 268 ILE X C 1
ATOM 2007 O O . ILE A 1 268 ? -24.491 -6.283 -8.823 1.00 19.19 268 ILE X O 1
ATOM 2012 N N . GLN A 1 269 ? -24.432 -8.525 -8.502 1.00 18.53 269 GLN X N 1
ATOM 2013 C CA . GLN A 1 269 ? -25.875 -8.640 -8.356 1.00 22.34 269 GLN X CA 1
ATOM 2014 C C . GLN A 1 269 ? -26.307 -8.102 -7.003 1.00 23.36 269 GLN X C 1
ATO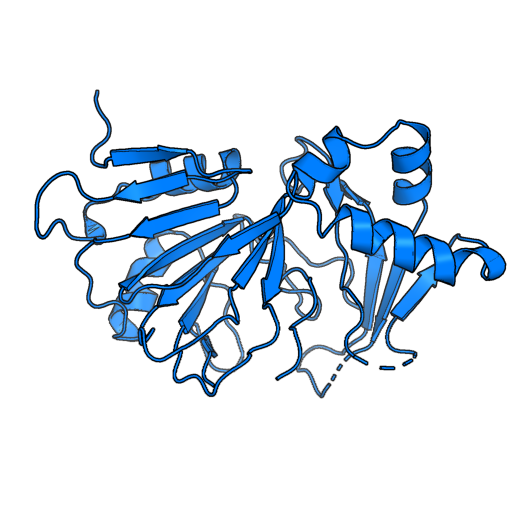M 2015 O O . GLN A 1 269 ? -25.553 -8.134 -6.026 1.00 24.89 269 GLN X O 1
ATOM 2021 N N . SER A 1 270 ? -27.539 -7.617 -6.949 1.00 21.25 270 SER X N 1
ATOM 2022 C CA . SER A 1 270 ? -28.163 -7.453 -5.654 1.00 24.61 270 SER X CA 1
ATOM 2023 C C . SER A 1 270 ? -28.435 -8.832 -5.052 1.00 30.55 270 SER X C 1
ATOM 2024 O O . SER A 1 270 ? -28.331 -9.867 -5.718 1.00 25.01 270 SER X O 1
ATOM 2027 N N . ASN A 1 271 ? -28.756 -8.840 -3.765 1.00 30.95 271 ASN X N 1
ATOM 2028 C CA . ASN A 1 271 ? -29.024 -10.073 -3.022 1.00 26.74 271 ASN X CA 1
ATOM 2029 C C . ASN A 1 271 ? -30.440 -9.988 -2.470 1.00 30.11 271 ASN X C 1
ATOM 2030 O O . ASN A 1 271 ? -30.673 -9.281 -1.473 1.00 34.47 271 ASN X O 1
ATOM 2035 N N . PRO A 1 272 ? -31.429 -10.663 -3.083 1.00 28.89 272 PRO X N 1
ATOM 2036 C CA . PRO A 1 272 ? -31.309 -11.504 -4.274 1.00 31.82 272 PRO X CA 1
ATOM 2037 C C . PRO A 1 272 ? -31.168 -10.671 -5.555 1.00 29.62 272 PRO X C 1
ATOM 2038 O O . PRO A 1 272 ? -31.424 -9.466 -5.506 1.00 29.90 272 PRO X O 1
ATOM 2042 N N . ALA A 1 273 ? -30.762 -11.305 -6.655 1.00 28.89 273 ALA X N 1
ATOM 2043 C CA . ALA A 1 273 ? -30.630 -10.606 -7.924 1.00 28.77 273 ALA X CA 1
ATOM 2044 C C . ALA A 1 273 ? -31.947 -9.950 -8.312 1.00 32.27 273 ALA X C 1
ATOM 2045 O O . ALA A 1 273 ? -33.032 -10.482 -8.061 1.00 30.90 273 ALA X O 1
ATOM 2047 N N . PHE A 1 274 ? -31.843 -8.785 -8.950 1.00 26.17 274 PHE X N 1
ATOM 2048 C CA . PHE A 1 274 ? -33.016 -8.010 -9.336 1.00 25.68 274 PHE X CA 1
ATOM 2049 C C . PHE A 1 274 ? -33.398 -8.388 -10.765 1.00 26.53 274 PHE X C 1
ATOM 2050 O O . PHE A 1 274 ? -32.653 -8.105 -11.706 1.00 23.78 274 PHE X O 1
ATOM 2058 N N . ASN A 1 275 ? -34.562 -9.005 -10.935 1.00 24.56 275 ASN X N 1
ATOM 2059 C CA . ASN A 1 275 ? -35.004 -9.396 -12.267 1.00 26.18 275 ASN X CA 1
ATOM 2060 C C . ASN A 1 275 ? -35.400 -8.177 -13.101 1.00 26.98 275 ASN X C 1
ATOM 2061 O O . ASN A 1 275 ? -36.002 -7.220 -12.602 1.00 26.80 275 ASN X O 1
ATOM 2066 N N . ASN A 1 276 ? -35.066 -8.221 -14.389 1.00 27.73 276 ASN X N 1
ATOM 2067 C CA . ASN A 1 276 ? -35.306 -7.097 -15.291 1.00 28.85 276 ASN X CA 1
ATOM 2068 C C . ASN A 1 276 ? -36.690 -7.255 -15.910 1.00 27.58 276 ASN X C 1
ATOM 2069 O O . ASN A 1 276 ? -36.860 -7.972 -16.896 1.00 26.52 276 ASN X O 1
ATOM 2074 N N . GLN A 1 277 ? -37.677 -6.554 -15.350 1.00 31.58 277 GLN X N 1
ATOM 2075 C CA . GLN A 1 277 ? -39.046 -6.676 -15.837 1.00 34.32 277 GLN X CA 1
ATOM 2076 C C . GLN A 1 277 ? -39.267 -5.961 -17.162 1.00 34.87 277 GLN X C 1
ATOM 2077 O O . GLN A 1 277 ? -40.313 -6.164 -17.787 1.00 34.90 277 GLN X O 1
ATOM 2083 N N . ALA A 1 278 ? -38.318 -5.136 -17.605 1.00 26.93 278 ALA X N 1
ATOM 2084 C CA . ALA A 1 278 ? -38.480 -4.427 -18.865 1.00 27.21 278 ALA X CA 1
ATOM 2085 C C . ALA A 1 278 ? -38.093 -5.274 -20.071 1.00 26.09 278 ALA X C 1
ATOM 2086 O O . ALA A 1 278 ? -38.419 -4.895 -21.200 1.00 27.16 278 ALA X O 1
ATOM 2088 N N . LEU A 1 279 ? -37.414 -6.405 -19.867 1.00 25.78 279 LEU X N 1
ATOM 2089 C CA . LEU A 1 279 ? -36.942 -7.196 -20.996 1.00 28.16 279 LEU X CA 1
ATOM 2090 C C . LEU A 1 279 ? -38.106 -7.888 -21.699 1.00 32.00 279 LEU X C 1
ATOM 2091 O O . LEU A 1 279 ? -38.910 -8.569 -21.062 1.00 34.99 279 LEU X O 1
ATOM 2096 N N . ARG A 1 280 ? -38.194 -7.705 -23.017 1.00 28.83 280 ARG X N 1
ATOM 2097 C CA . ARG A 1 280 ? -39.218 -8.344 -23.845 1.00 32.65 280 ARG X CA 1
ATOM 2098 C C . ARG A 1 280 ? -38.577 -9.148 -24.980 1.00 39.36 280 ARG X C 1
ATOM 2099 O O . ARG A 1 280 ? -39.153 -10.093 -25.514 1.00 49.03 280 ARG X O 1
#